Protein AF-A0A4Z2I0F4-F1 (afdb_monomer_lite)

Foldseek 3Di:
DVVVQVVLVVCVVVVNQKDKAADPPQDDPDPCLVVVQVVVVDQKFFDWGDDPDQDIQFDDDRPCVNVPVDDDGDDGLWGHRIMMGRCPDQLNVQAGQPPQDPPDPDPPDSGVSRSVSVQNSDPDDRDDDDPVRDDPDLAADQVPDPAAEDEEAPVPVVVVVVVVVVCSVVSHDYDYDHDDDDD

Secondary structure (DSSP, 8-state):
-HHHHHHHHHHHHTT-SEEEEE-TT-----TTHHHHHHHT--SEE-PPPP-SSS--SB-S-TTTTTTTSS-S----S-B-SEEEEETTSGGGGS--SSSPPTT--S-S-HHHHHHHHHHHHS-SS-----TTS-PPP---B-TT-S--EEEE-TT-HHHHHHHHHHHHHTTB--EEEEPPPP-

InterPro domains:
  IPR002654 Glycosyl transferase, family 25 [PF01755] (146-183)
  IPR050757 Collagen-modifying Glycosyltransferase 25 [PTHR10730] (1-121)

pLDDT: mean 79.2, std 16.07, range [39.47, 97.88]

Sequence (183 aa):
MKLKQAALDFARKRWADYILYADTDNILTNPETLNLMMAENKSAVAPMLDSQGAYSNYWCEYFPTRHRHRLGCYPVPMIHSTMLLDLRKEGMTKLAFFPPHADYSWPYDDIIVFAFSCRAAVDGPPMRLSRYVYMFPKQRDLMGFDEIYLINLRRRKDRRDRMLFSLNELEIDVKVVDAVDGK

Structure (mmCIF, N/CA/C/O backbone):
data_AF-A0A4Z2I0F4-F1
#
_entry.id   AF-A0A4Z2I0F4-F1
#
loop_
_atom_site.group_PDB
_atom_site.id
_atom_site.type_symbol
_atom_site.label_atom_id
_atom_site.label_alt_id
_atom_site.label_comp_id
_atom_site.label_asym_id
_atom_site.label_entity_id
_atom_site.label_seq_id
_atom_site.pdbx_PDB_ins_code
_atom_site.Cartn_x
_atom_site.Cartn_y
_atom_site.Cartn_z
_atom_site.occupancy
_atom_site.B_iso_or_equiv
_atom_site.auth_seq_id
_atom_site.auth_comp_id
_atom_site.auth_asym_id
_atom_site.auth_atom_id
_atom_site.pdbx_PDB_model_num
ATOM 1 N N . MET A 1 1 ? 5.842 9.400 5.571 1.00 86.56 1 MET A N 1
ATOM 2 C CA . MET A 1 1 ? 6.103 8.326 6.568 1.00 86.56 1 MET A CA 1
ATOM 3 C C . MET A 1 1 ? 5.624 8.639 7.986 1.00 86.56 1 MET A C 1
ATOM 5 O O . MET A 1 1 ? 4.671 8.002 8.404 1.00 86.56 1 MET A O 1
ATOM 9 N N . LYS A 1 2 ? 6.198 9.605 8.727 1.00 94.00 2 LYS A N 1
ATOM 10 C CA . LYS A 1 2 ? 5.818 9.876 10.140 1.00 94.00 2 LYS A CA 1
ATOM 11 C C . LYS A 1 2 ? 4.315 10.114 10.360 1.00 94.00 2 LYS A C 1
ATOM 13 O O . LYS A 1 2 ? 3.749 9.574 11.299 1.00 94.00 2 LYS A O 1
ATOM 18 N N . LEU A 1 3 ? 3.663 10.863 9.467 1.00 93.88 3 LEU A N 1
ATOM 19 C CA . LEU A 1 3 ? 2.212 11.090 9.527 1.00 93.88 3 LEU A CA 1
ATOM 20 C C . LEU A 1 3 ? 1.405 9.809 9.263 1.00 93.88 3 LEU A C 1
ATOM 22 O O . LEU A 1 3 ? 0.441 9.545 9.973 1.00 93.88 3 LEU A O 1
ATOM 26 N N . LYS A 1 4 ? 1.838 8.976 8.301 1.00 94.44 4 LYS A N 1
ATOM 27 C CA . LYS A 1 4 ? 1.225 7.662 8.041 1.00 94.44 4 LYS A CA 1
ATOM 28 C C . LYS A 1 4 ? 1.327 6.761 9.278 1.00 94.44 4 LYS A C 1
ATOM 30 O O . LYS A 1 4 ? 0.331 6.150 9.652 1.00 94.44 4 LYS A O 1
ATOM 35 N N . GLN A 1 5 ? 2.482 6.753 9.954 1.00 96.94 5 GLN A N 1
ATOM 36 C CA . GLN A 1 5 ? 2.654 6.044 11.227 1.00 96.94 5 GLN A CA 1
ATOM 37 C C . GLN A 1 5 ? 1.740 6.600 12.324 1.00 96.94 5 GLN A C 1
ATOM 39 O O . GLN A 1 5 ? 1.056 5.831 12.985 1.00 96.94 5 GLN A O 1
ATOM 44 N N . ALA A 1 6 ? 1.691 7.921 12.502 1.00 97.50 6 ALA A N 1
ATOM 45 C CA . ALA A 1 6 ? 0.851 8.534 13.527 1.00 97.50 6 ALA A CA 1
ATOM 46 C C . ALA A 1 6 ? -0.636 8.186 13.334 1.00 97.50 6 ALA A C 1
ATOM 48 O O . ALA A 1 6 ? -1.329 7.899 14.309 1.00 97.50 6 ALA A O 1
ATOM 49 N N . ALA A 1 7 ? -1.111 8.147 12.084 1.00 97.25 7 ALA A N 1
ATOM 50 C CA . ALA A 1 7 ? -2.459 7.690 11.753 1.00 97.25 7 ALA A CA 1
ATOM 51 C C . ALA A 1 7 ? -2.670 6.197 12.072 1.00 97.25 7 ALA A C 1
ATOM 53 O O . ALA A 1 7 ? -3.700 5.839 12.643 1.00 97.25 7 ALA A O 1
ATOM 54 N N . LEU A 1 8 ? -1.685 5.340 11.773 1.00 96.75 8 LEU A N 1
ATOM 55 C CA . LEU A 1 8 ? -1.726 3.911 12.109 1.00 96.75 8 LEU A CA 1
ATOM 56 C C . LEU A 1 8 ? -1.828 3.701 13.625 1.00 96.75 8 LEU A C 1
ATOM 58 O O . LEU A 1 8 ? -2.671 2.943 14.101 1.00 96.75 8 LEU A O 1
ATOM 62 N N . ASP A 1 9 ? -1.001 4.412 14.392 1.00 97.12 9 ASP A N 1
ATOM 63 C CA . ASP A 1 9 ? -0.999 4.348 15.852 1.00 97.12 9 ASP A CA 1
ATOM 64 C C . ASP A 1 9 ? -2.308 4.878 16.438 1.00 97.12 9 ASP A C 1
ATOM 66 O O . ASP A 1 9 ? -2.832 4.316 17.400 1.00 97.12 9 ASP A O 1
ATOM 70 N N . PHE A 1 10 ? -2.855 5.950 15.859 1.00 97.88 10 PHE A N 1
ATOM 71 C CA . PHE A 1 10 ? -4.151 6.495 16.248 1.00 97.88 10 PHE A CA 1
ATOM 72 C C . PHE A 1 10 ? -5.277 5.474 16.040 1.00 97.88 10 PHE A C 1
ATOM 74 O O . PHE A 1 10 ? -6.057 5.240 16.963 1.00 97.88 10 PHE A O 1
ATOM 81 N N . ALA A 1 11 ? -5.331 4.827 14.872 1.00 97.25 11 ALA A N 1
ATOM 82 C CA . ALA A 1 11 ? -6.329 3.803 14.566 1.00 97.25 11 ALA A CA 1
ATOM 83 C C . ALA A 1 11 ? -6.220 2.593 15.508 1.00 97.25 11 ALA A C 1
ATOM 85 O O . ALA A 1 11 ? -7.220 2.174 16.094 1.00 97.25 11 ALA A O 1
ATOM 86 N N . ARG A 1 12 ? -4.999 2.094 15.749 1.00 95.25 12 ARG A N 1
ATOM 87 C CA . ARG A 1 12 ? -4.741 0.996 16.698 1.00 95.25 12 ARG A CA 1
ATOM 88 C C . ARG A 1 12 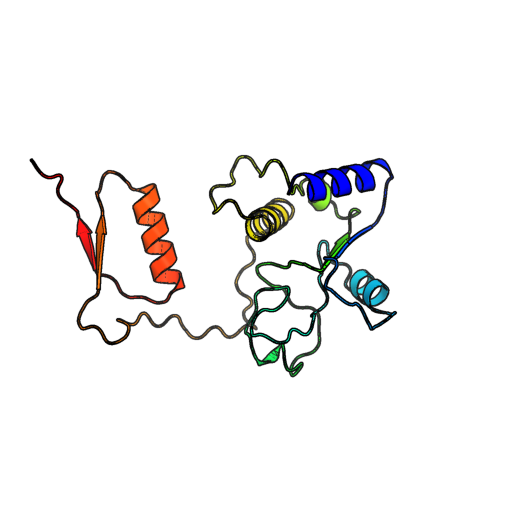? -5.195 1.330 18.117 1.00 95.25 12 ARG A C 1
ATOM 90 O O . ARG A 1 12 ? -5.855 0.518 18.756 1.00 95.25 12 ARG A O 1
ATOM 97 N N . LYS A 1 13 ? -4.897 2.541 18.602 1.00 97.12 13 LYS A N 1
ATOM 98 C CA . LYS A 1 13 ? -5.315 3.015 19.937 1.00 97.12 13 LYS A CA 1
ATOM 99 C C . LYS A 1 13 ? -6.832 3.110 20.106 1.00 97.12 13 LYS A C 1
ATOM 101 O O . LYS A 1 13 ? -7.301 3.214 21.235 1.00 97.12 13 LYS A O 1
ATOM 106 N N . ARG A 1 14 ? -7.593 3.121 19.010 1.00 97.06 14 ARG A N 1
ATOM 107 C CA . ARG A 1 14 ? -9.061 3.143 19.012 1.00 97.06 14 ARG A CA 1
ATOM 108 C C . ARG A 1 14 ? -9.692 1.812 18.638 1.00 97.06 14 ARG A C 1
ATOM 110 O O . ARG A 1 14 ? -10.903 1.779 18.464 1.00 97.06 14 ARG A O 1
ATOM 117 N N . TRP A 1 15 ? -8.892 0.748 18.542 1.00 95.06 15 TRP A N 1
ATOM 118 C CA . TRP A 1 15 ? -9.352 -0.582 18.141 1.00 95.06 15 TRP A CA 1
ATOM 119 C C . TRP A 1 15 ? -10.124 -0.553 16.818 1.00 95.06 15 TRP A C 1
ATOM 121 O O . TRP A 1 15 ? -11.117 -1.253 16.654 1.00 95.06 15 TRP A O 1
ATOM 131 N N . ALA A 1 16 ? -9.690 0.295 15.880 1.00 96.81 16 ALA A N 1
ATOM 132 C CA . ALA A 1 16 ? -10.267 0.303 14.547 1.00 96.81 16 ALA A CA 1
ATOM 133 C C . ALA A 1 16 ? -9.957 -1.027 13.847 1.00 96.81 16 ALA A C 1
ATOM 135 O O . ALA A 1 16 ? -8.808 -1.467 13.838 1.00 96.81 16 ALA A O 1
ATOM 136 N N . ASP A 1 17 ? -10.968 -1.630 13.224 1.00 96.50 17 ASP A N 1
ATOM 137 C CA . ASP A 1 17 ? -10.797 -2.861 12.447 1.00 96.50 17 ASP A CA 1
ATOM 138 C C . ASP A 1 17 ? -10.028 -2.614 11.146 1.00 96.50 17 ASP A C 1
ATOM 140 O O . ASP A 1 17 ? -9.230 -3.442 10.710 1.00 96.50 17 ASP A O 1
ATOM 144 N N . TYR A 1 18 ? -10.246 -1.447 10.538 1.00 97.12 18 TYR A N 1
ATOM 145 C CA . TYR A 1 18 ? -9.637 -1.059 9.275 1.00 97.12 18 TYR A CA 1
ATOM 146 C C . TYR A 1 18 ? -9.138 0.382 9.312 1.00 97.12 18 TYR A C 1
ATOM 148 O O . TYR A 1 18 ? -9.673 1.234 10.023 1.00 97.12 18 TYR A O 1
ATOM 156 N N . ILE A 1 19 ? -8.145 0.667 8.474 1.00 97.50 19 ILE A N 1
ATOM 157 C CA . ILE A 1 19 ? -7.712 2.026 8.148 1.00 97.50 19 ILE A CA 1
ATOM 158 C C . ILE A 1 19 ? -7.541 2.156 6.634 1.00 97.50 19 ILE A C 1
ATOM 160 O O . ILE A 1 19 ? -6.872 1.338 6.002 1.00 97.50 19 ILE A O 1
ATOM 164 N N . LEU A 1 20 ? -8.152 3.190 6.056 1.00 95.50 20 LEU A N 1
ATOM 165 C CA . LEU A 1 20 ? -7.987 3.563 4.654 1.00 95.50 20 LEU A CA 1
ATOM 166 C C . LEU A 1 20 ? -7.016 4.741 4.566 1.00 95.50 20 LEU A C 1
ATOM 168 O O . LEU A 1 20 ? -7.264 5.800 5.139 1.00 95.50 20 LEU A O 1
ATOM 172 N N . TYR A 1 21 ? -5.938 4.562 3.814 1.00 94.88 21 TYR A N 1
ATOM 173 C CA . TYR A 1 21 ? -5.105 5.661 3.344 1.00 94.88 21 TYR A CA 1
ATOM 174 C C . TYR A 1 21 ? -5.552 6.031 1.936 1.00 94.88 21 TYR A C 1
ATOM 176 O O . TYR A 1 21 ? -5.715 5.145 1.099 1.00 94.88 21 TYR A O 1
ATOM 184 N N . ALA A 1 22 ? -5.736 7.321 1.678 1.00 89.06 22 ALA A N 1
ATOM 185 C CA . ALA A 1 22 ? -6.037 7.850 0.357 1.00 89.06 22 ALA A CA 1
ATOM 186 C C . ALA A 1 22 ? -5.332 9.197 0.177 1.00 89.06 22 ALA A C 1
ATOM 188 O O . ALA A 1 22 ? -5.466 10.083 1.025 1.00 89.06 22 ALA A O 1
ATOM 189 N N . ASP A 1 23 ? -4.583 9.327 -0.912 1.00 84.50 23 ASP A N 1
ATOM 190 C CA . ASP A 1 23 ? -4.033 10.602 -1.355 1.00 84.50 23 ASP A CA 1
ATOM 191 C C . ASP A 1 23 ? -5.173 11.520 -1.829 1.00 84.50 23 ASP A C 1
ATOM 193 O O . ASP A 1 23 ? -6.234 11.067 -2.266 1.00 84.50 23 ASP A O 1
ATOM 197 N N . THR A 1 24 ? -4.983 12.833 -1.703 1.00 84.12 24 THR A N 1
ATOM 198 C CA . THR A 1 24 ? -6.043 13.832 -1.936 1.00 84.12 24 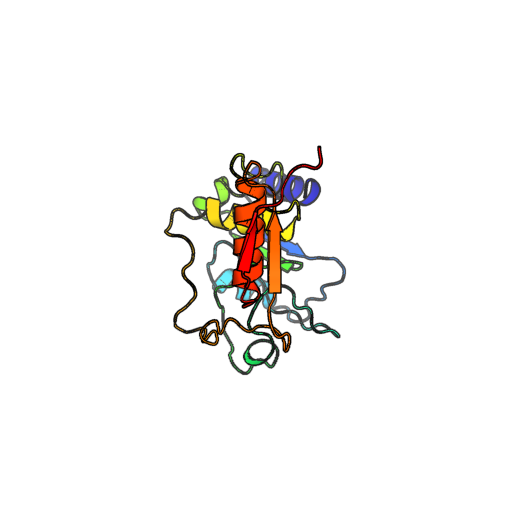THR A CA 1
ATOM 199 C C . THR A 1 24 ? -6.457 13.968 -3.400 1.00 84.12 24 THR A C 1
ATOM 201 O O . THR A 1 24 ? -7.526 14.497 -3.689 1.00 84.12 24 THR A O 1
ATOM 204 N N . ASP A 1 25 ? -5.605 13.527 -4.318 1.00 79.44 25 ASP A N 1
ATOM 205 C CA . ASP A 1 25 ? -5.823 13.499 -5.764 1.00 79.44 25 ASP A CA 1
ATOM 206 C C . ASP A 1 25 ? -6.440 12.176 -6.257 1.00 79.44 25 ASP A C 1
ATOM 208 O O . ASP A 1 25 ? -6.823 12.072 -7.424 1.00 79.44 25 ASP A O 1
ATOM 212 N N . ASN A 1 26 ? -6.629 11.192 -5.372 1.00 81.31 26 ASN A N 1
ATOM 213 C CA . ASN A 1 26 ? -7.280 9.931 -5.706 1.00 81.31 26 ASN A CA 1
ATOM 214 C C . ASN A 1 26 ? -8.796 10.021 -5.526 1.00 81.31 26 ASN A C 1
ATOM 216 O O . ASN A 1 26 ? -9.332 9.919 -4.421 1.00 81.31 26 ASN A O 1
ATOM 220 N N . ILE A 1 27 ? -9.504 10.161 -6.645 1.00 81.00 27 ILE A N 1
ATOM 221 C CA . ILE A 1 27 ? -10.964 10.274 -6.658 1.00 81.00 27 ILE A CA 1
ATOM 222 C C . ILE A 1 27 ? -11.594 8.880 -6.743 1.00 81.00 27 ILE A C 1
ATOM 224 O O . ILE A 1 27 ? -11.630 8.253 -7.803 1.00 81.00 27 ILE A O 1
ATOM 228 N N . LEU A 1 28 ? -12.134 8.399 -5.622 1.00 80.00 28 LEU A N 1
ATOM 229 C CA . LEU A 1 28 ? -12.925 7.169 -5.579 1.00 80.00 28 LEU A CA 1
ATOM 230 C C . LEU A 1 28 ? -14.357 7.453 -6.046 1.00 80.00 28 LEU A C 1
ATOM 232 O O . LEU A 1 28 ? -15.155 8.034 -5.316 1.00 80.00 28 LEU A O 1
ATOM 236 N N . THR A 1 29 ? -14.681 7.047 -7.272 1.00 81.31 29 THR A N 1
ATOM 237 C CA . THR A 1 29 ? -16.001 7.283 -7.885 1.00 81.31 29 THR A CA 1
ATOM 238 C C . THR A 1 29 ? -16.998 6.153 -7.643 1.00 81.31 29 THR A C 1
ATOM 240 O O . THR A 1 29 ? -18.203 6.385 -7.673 1.00 81.31 29 THR A O 1
ATOM 243 N N . ASN A 1 30 ? -16.518 4.931 -7.399 1.00 79.06 30 ASN A N 1
ATOM 244 C CA . ASN A 1 30 ? -17.379 3.793 -7.101 1.00 79.06 30 ASN A CA 1
ATOM 245 C C . ASN A 1 30 ? -17.702 3.758 -5.590 1.00 79.06 30 ASN A C 1
ATOM 247 O O . ASN A 1 30 ? -16.786 3.508 -4.797 1.00 79.06 30 ASN A O 1
ATOM 251 N N . PRO A 1 31 ? -18.969 3.951 -5.173 1.00 84.00 31 PRO A N 1
ATOM 252 C CA . PRO A 1 31 ? -19.347 3.943 -3.758 1.00 84.00 31 PRO A CA 1
ATOM 253 C C . PRO A 1 31 ? -19.120 2.583 -3.079 1.00 84.00 31 PRO A C 1
ATOM 255 O O . PRO A 1 31 ? -18.890 2.536 -1.874 1.00 84.00 31 PRO A O 1
ATOM 258 N N . GLU A 1 32 ? -19.081 1.485 -3.841 1.00 85.31 32 GLU A N 1
ATOM 259 C CA . GLU A 1 32 ? -18.835 0.137 -3.312 1.00 85.31 32 GLU A CA 1
ATOM 260 C C . GLU A 1 32 ? -17.350 -0.171 -3.082 1.00 85.31 32 GLU A C 1
ATOM 262 O O . GLU A 1 32 ? -17.015 -1.240 -2.576 1.00 85.31 32 GLU A O 1
ATOM 267 N N . THR A 1 33 ? -16.432 0.741 -3.427 1.00 84.62 33 THR A N 1
ATOM 268 C CA . THR A 1 33 ? -14.978 0.485 -3.378 1.00 84.62 33 THR A CA 1
ATOM 269 C C . THR A 1 33 ? -14.523 -0.035 -2.014 1.00 84.62 33 THR A C 1
ATOM 271 O O . THR A 1 33 ? -13.758 -0.996 -1.944 1.00 84.62 33 THR A O 1
ATOM 274 N N . LEU A 1 34 ? -15.010 0.564 -0.923 1.00 88.62 34 LEU A N 1
ATOM 275 C CA . LEU A 1 34 ? -14.630 0.149 0.426 1.00 88.62 34 LEU A CA 1
ATOM 276 C C . LEU A 1 34 ? -15.162 -1.253 0.765 1.00 88.62 34 LEU A C 1
ATOM 278 O O . LEU A 1 34 ? -14.404 -2.080 1.269 1.00 88.62 34 LEU A O 1
ATOM 282 N N . ASN A 1 35 ? -16.428 -1.539 0.442 1.00 88.81 35 ASN A N 1
ATOM 283 C CA . ASN A 1 35 ? -17.049 -2.848 0.669 1.00 88.81 35 ASN A CA 1
ATOM 284 C C . ASN A 1 35 ? -16.334 -3.951 -0.113 1.00 88.81 35 ASN A C 1
ATOM 286 O O . ASN A 1 35 ? -16.024 -5.002 0.444 1.00 88.81 35 ASN A O 1
ATOM 290 N N . LEU A 1 36 ? -16.019 -3.683 -1.381 1.00 87.38 36 LEU A N 1
ATOM 291 C CA . LEU A 1 36 ? -15.296 -4.607 -2.251 1.00 87.38 36 LEU A CA 1
ATOM 292 C C . LEU A 1 36 ? -13.899 -4.914 -1.697 1.00 87.38 36 LEU A C 1
ATOM 294 O O . LEU A 1 36 ? -13.525 -6.077 -1.596 1.00 87.38 36 LEU A O 1
ATOM 298 N N . MET A 1 37 ? -13.152 -3.895 -1.262 1.00 90.50 37 MET A N 1
ATOM 299 C CA . MET A 1 37 ? -11.834 -4.097 -0.650 1.00 90.50 37 MET A CA 1
ATOM 300 C C . MET A 1 37 ? -11.902 -4.884 0.665 1.00 90.50 37 MET A C 1
ATOM 302 O O . MET A 1 37 ? -11.060 -5.748 0.901 1.00 90.50 37 MET A O 1
ATOM 306 N N . MET A 1 38 ? -12.897 -4.622 1.519 1.00 90.75 38 MET A N 1
ATOM 307 C CA . MET A 1 38 ? -13.095 -5.398 2.751 1.00 90.75 38 MET A CA 1
ATOM 308 C C . MET A 1 38 ? -13.447 -6.862 2.452 1.00 90.75 38 MET A C 1
ATOM 310 O O . MET A 1 38 ? -12.958 -7.762 3.138 1.00 90.75 38 MET A O 1
ATOM 314 N N . ALA A 1 39 ? -14.250 -7.115 1.414 1.00 92.12 39 ALA A N 1
ATOM 315 C CA . ALA A 1 39 ? -14.663 -8.459 1.013 1.00 92.12 39 ALA A CA 1
ATOM 316 C C . ALA A 1 39 ? -13.489 -9.345 0.554 1.00 92.12 39 ALA A C 1
ATOM 318 O O . ALA A 1 39 ? -13.537 -10.560 0.740 1.00 92.12 39 ALA A O 1
ATOM 319 N N . GLU A 1 40 ? -12.404 -8.756 0.038 1.00 91.38 40 GLU A N 1
ATOM 320 C CA . GLU A 1 40 ? -11.184 -9.492 -0.339 1.00 91.38 40 GLU A CA 1
ATOM 321 C C . GLU A 1 40 ? -10.463 -10.138 0.860 1.00 91.38 40 GLU A C 1
ATOM 323 O O . GLU A 1 40 ? -9.650 -11.056 0.686 1.00 91.38 40 GLU A O 1
ATOM 328 N N . ASN A 1 41 ? -10.756 -9.684 2.089 1.00 91.62 41 ASN A N 1
ATOM 329 C CA . ASN A 1 41 ? -10.256 -10.260 3.341 1.00 91.62 41 ASN A CA 1
ATOM 330 C C . ASN A 1 41 ? -8.714 -10.381 3.391 1.00 91.62 41 ASN A C 1
ATOM 332 O O . ASN A 1 41 ? -8.151 -11.350 3.919 1.00 91.62 41 ASN A O 1
ATOM 336 N N . LYS A 1 42 ? -8.015 -9.399 2.807 1.00 90.56 42 LYS A N 1
ATOM 337 C CA . LYS A 1 42 ? -6.547 -9.309 2.770 1.00 90.56 42 LYS A CA 1
ATOM 338 C C . LYS A 1 42 ? -6.037 -8.361 3.844 1.00 90.56 42 LYS A C 1
ATOM 340 O O . LYS A 1 42 ? -6.711 -7.408 4.211 1.00 90.56 42 LYS A O 1
ATOM 345 N N . SER A 1 43 ? -4.811 -8.594 4.305 1.00 92.62 43 SER A N 1
ATOM 346 C CA . SER A 1 43 ? -4.174 -7.714 5.286 1.00 92.62 43 SER A CA 1
ATOM 347 C C . SER A 1 43 ? -3.940 -6.308 4.719 1.00 92.62 43 SER A C 1
ATOM 349 O O . SER A 1 43 ? -4.145 -5.323 5.420 1.00 92.62 43 SER A O 1
ATOM 351 N N . ALA A 1 44 ? -3.545 -6.213 3.448 1.00 93.06 44 ALA A N 1
ATOM 352 C CA . ALA A 1 44 ? -3.439 -4.960 2.712 1.00 93.06 44 ALA A CA 1
ATOM 353 C C . ALA A 1 44 ? -4.008 -5.150 1.300 1.00 93.06 44 ALA A C 1
ATOM 355 O O . ALA A 1 44 ? -3.722 -6.159 0.650 1.00 93.06 44 ALA A O 1
ATOM 356 N N . VAL A 1 45 ? -4.808 -4.194 0.836 1.00 92.94 45 VAL A N 1
ATOM 357 C CA . VAL A 1 45 ? -5.431 -4.202 -0.494 1.00 92.94 45 VAL A CA 1
ATOM 358 C C . VAL A 1 45 ? -5.523 -2.776 -1.028 1.00 92.94 45 VAL A C 1
ATOM 360 O O . VAL A 1 45 ? -5.666 -1.828 -0.261 1.00 92.94 45 VAL A O 1
ATOM 363 N N . ALA A 1 46 ? -5.428 -2.612 -2.342 1.00 91.31 46 ALA A N 1
ATOM 364 C CA . ALA A 1 46 ? -5.602 -1.331 -3.017 1.00 91.31 46 ALA A CA 1
ATOM 365 C C . ALA A 1 46 ? -6.563 -1.502 -4.199 1.00 91.31 46 ALA A C 1
ATOM 367 O O . ALA A 1 46 ? -6.507 -2.536 -4.872 1.00 91.31 46 ALA A O 1
ATOM 368 N N . PRO A 1 47 ? -7.428 -0.514 -4.480 1.00 87.38 47 PRO A N 1
ATOM 369 C CA . PRO A 1 47 ? -8.211 -0.515 -5.704 1.00 87.38 47 PRO A CA 1
ATOM 370 C C . PRO A 1 47 ? -7.305 -0.112 -6.867 1.00 87.38 47 PRO A C 1
ATOM 372 O O . PRO A 1 47 ? -6.379 0.668 -6.676 1.00 87.38 47 PRO A O 1
ATOM 375 N N . MET A 1 48 ? -7.570 -0.578 -8.084 1.00 82.44 48 MET A N 1
ATOM 376 C CA . MET A 1 48 ? -6.897 0.004 -9.244 1.00 82.44 48 MET A CA 1
ATOM 377 C C . MET A 1 48 ? -7.474 1.387 -9.544 1.00 82.44 48 MET A C 1
AT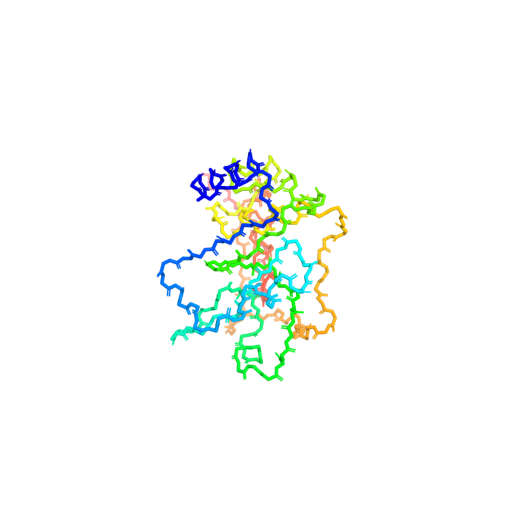OM 379 O O . MET A 1 48 ? -8.682 1.517 -9.736 1.00 82.44 48 MET A O 1
ATOM 383 N N . LEU A 1 49 ? -6.603 2.393 -9.615 1.00 77.31 49 LEU A N 1
ATOM 384 C CA . LEU A 1 49 ? -6.953 3.751 -10.019 1.00 77.31 49 LEU A CA 1
ATOM 385 C C . LEU A 1 49 ? -6.505 4.015 -11.457 1.00 77.31 49 LEU A C 1
ATOM 387 O O . LEU A 1 49 ? -5.396 3.646 -11.850 1.00 77.31 49 LEU A O 1
ATOM 391 N N . ASP A 1 50 ? -7.368 4.675 -12.225 1.00 68.81 50 ASP A N 1
ATOM 392 C CA . ASP A 1 50 ? -7.049 5.127 -13.576 1.00 68.81 50 ASP A CA 1
ATOM 393 C C . ASP A 1 50 ? -6.273 6.451 -13.508 1.00 68.81 50 ASP A C 1
ATOM 395 O O . ASP A 1 50 ? -6.678 7.393 -12.827 1.00 68.81 50 ASP A O 1
ATOM 399 N N . SER A 1 51 ? -5.151 6.534 -14.222 1.00 67.25 51 SER A N 1
ATOM 400 C CA . SER A 1 51 ? -4.299 7.726 -14.292 1.00 67.25 51 SER A CA 1
ATOM 401 C C . SER A 1 51 ? -4.109 8.179 -15.740 1.00 67.25 51 SER A C 1
ATOM 403 O O . SER A 1 51 ? -4.180 7.374 -16.669 1.00 67.25 51 SER A O 1
ATOM 405 N N . GLN A 1 52 ? -3.842 9.468 -15.970 1.00 57.28 52 GLN A N 1
ATOM 406 C CA . GLN A 1 52 ? -3.613 9.978 -17.333 1.00 57.28 52 GLN A CA 1
ATOM 407 C C . GLN A 1 52 ? -2.264 9.559 -17.929 1.00 57.28 52 GLN A C 1
ATOM 409 O O . GLN A 1 52 ? -2.099 9.544 -19.146 1.00 57.28 52 GLN A O 1
ATOM 414 N N . GLY A 1 53 ? -1.299 9.218 -17.077 1.00 56.44 53 GLY A N 1
ATOM 415 C CA . GLY A 1 53 ? 0.019 8.762 -17.485 1.00 56.44 53 GLY A CA 1
ATOM 416 C C . GLY A 1 53 ? 0.159 7.257 -17.378 1.00 56.44 53 GLY A C 1
ATOM 417 O O . GLY A 1 53 ? -0.774 6.532 -17.052 1.00 56.44 53 GLY A O 1
ATOM 418 N N . ALA A 1 54 ? 1.378 6.800 -17.608 1.00 48.47 54 ALA A N 1
ATOM 419 C CA . ALA A 1 54 ? 1.742 5.417 -17.432 1.00 48.47 54 ALA A CA 1
ATOM 420 C C . ALA A 1 54 ? 1.461 4.967 -15.963 1.00 48.47 54 ALA A C 1
ATOM 422 O O . ALA A 1 54 ? 0.846 3.930 -15.721 1.00 48.47 54 ALA A O 1
ATOM 423 N N . TYR A 1 55 ? 1.864 5.772 -14.978 1.00 52.16 55 TYR A N 1
ATOM 424 C CA . TYR A 1 55 ? 1.933 5.407 -13.556 1.00 52.16 55 TYR A CA 1
ATOM 425 C C . TYR A 1 55 ? 0.597 4.957 -12.940 1.00 52.16 55 TYR A C 1
ATOM 427 O O . TYR A 1 55 ? -0.362 5.718 -12.949 1.00 52.16 55 TYR A O 1
ATOM 435 N N . SER A 1 56 ? 0.538 3.760 -12.352 1.00 57.59 56 SER A N 1
ATOM 436 C CA . SER A 1 56 ? -0.601 3.259 -11.561 1.00 57.59 56 SER A CA 1
ATOM 437 C C . SER A 1 56 ? -0.280 3.240 -10.067 1.00 57.59 56 SER A C 1
ATOM 439 O O . SER A 1 56 ? 0.883 3.259 -9.684 1.00 57.59 56 SER A O 1
ATOM 441 N N . ASN A 1 57 ? -1.300 3.135 -9.214 1.00 65.38 57 ASN A N 1
ATOM 442 C CA . ASN A 1 57 ? -1.172 3.123 -7.750 1.00 65.38 57 ASN A CA 1
ATOM 443 C C . ASN A 1 57 ? -0.663 1.785 -7.153 1.00 65.38 57 ASN A C 1
ATOM 445 O O . ASN A 1 57 ? -0.818 1.497 -5.966 1.00 65.38 57 ASN A O 1
ATOM 449 N N . TYR A 1 58 ? -0.078 0.941 -7.996 1.00 61.12 58 TYR A N 1
ATOM 450 C CA . TYR A 1 58 ? 0.606 -0.303 -7.662 1.00 61.12 58 TYR A CA 1
ATOM 451 C C . TYR A 1 58 ? 1.510 -0.700 -8.834 1.00 61.12 58 TYR A C 1
ATOM 453 O O . TYR A 1 58 ? 1.258 -0.316 -9.980 1.00 61.12 58 TYR A O 1
ATOM 461 N N . TRP A 1 59 ? 2.556 -1.481 -8.560 1.00 50.25 59 TRP A N 1
ATOM 462 C CA . TRP A 1 59 ? 3.496 -1.933 -9.591 1.00 50.25 59 TRP A CA 1
ATOM 463 C C . TRP A 1 59 ? 3.061 -3.296 -10.147 1.00 50.25 59 TRP A C 1
ATOM 465 O O . TRP A 1 59 ? 3.116 -4.299 -9.436 1.00 50.25 59 TRP A O 1
ATOM 475 N N . CYS A 1 60 ? 2.619 -3.359 -11.405 1.00 48.88 60 CYS A N 1
ATOM 476 C CA . CYS A 1 60 ? 2.304 -4.616 -12.096 1.00 48.88 60 CYS A CA 1
ATOM 477 C C . CYS A 1 60 ? 2.616 -4.544 -13.599 1.00 48.88 60 CYS A C 1
ATOM 479 O O . CYS A 1 60 ? 2.985 -3.491 -14.118 1.00 48.88 60 CYS A O 1
ATOM 481 N N . GLU A 1 61 ? 2.438 -5.671 -14.294 1.00 42.75 61 GLU A N 1
ATOM 482 C CA . GLU A 1 61 ? 2.471 -5.735 -15.753 1.00 42.75 61 GLU A CA 1
ATOM 483 C C . GLU A 1 61 ? 1.424 -4.778 -16.358 1.00 42.75 61 GLU A C 1
ATOM 485 O O . GLU A 1 61 ? 0.215 -4.891 -16.142 1.00 42.75 61 GLU A O 1
ATOM 490 N N . TYR A 1 62 ? 1.928 -3.797 -17.097 1.00 49.53 62 TYR A N 1
ATOM 491 C CA . TYR A 1 62 ? 1.309 -2.484 -17.252 1.00 49.53 62 TYR A CA 1
ATOM 492 C C . TYR A 1 62 ? 0.040 -2.426 -18.106 1.00 49.53 62 TYR A C 1
ATOM 494 O O . TYR A 1 62 ? -0.762 -1.509 -17.959 1.00 49.53 62 TYR A O 1
ATOM 502 N N . PHE A 1 63 ? -0.141 -3.377 -19.023 1.00 47.97 63 PHE A N 1
ATOM 503 C CA . PHE A 1 63 ? -1.172 -3.290 -20.060 1.00 47.97 63 PHE A CA 1
ATOM 504 C C . PHE A 1 63 ? -2.398 -4.186 -19.795 1.00 47.97 63 PHE A C 1
ATOM 506 O O . PHE A 1 63 ? -3.513 -3.666 -19.850 1.00 47.97 63 PHE A O 1
ATOM 513 N N . PRO A 1 64 ? -2.281 -5.486 -19.444 1.00 48.34 64 PRO A N 1
ATOM 514 C CA . PRO A 1 64 ? -3.460 -6.346 -19.279 1.00 48.34 64 PRO A CA 1
ATOM 515 C C . PRO A 1 64 ? -4.331 -5.962 -18.075 1.00 48.34 64 PRO A C 1
ATOM 517 O O . PRO A 1 64 ? -5.559 -6.018 -18.152 1.00 48.34 64 PRO A O 1
ATOM 520 N N . THR A 1 65 ? -3.697 -5.563 -16.969 1.00 50.47 65 THR A N 1
ATOM 521 C CA . THR A 1 65 ? -4.388 -5.193 -15.726 1.00 50.47 65 THR A CA 1
ATOM 522 C C . THR A 1 65 ? -5.007 -3.802 -15.845 1.00 50.47 65 THR A C 1
ATOM 524 O O . THR A 1 65 ? -6.184 -3.631 -15.538 1.00 50.47 65 THR A O 1
ATOM 527 N N . ARG A 1 66 ? -4.266 -2.833 -16.404 1.00 55.19 66 ARG A N 1
ATOM 528 C CA . ARG A 1 66 ? -4.744 -1.462 -16.647 1.00 55.19 66 ARG A CA 1
ATOM 529 C C . ARG A 1 66 ? -5.937 -1.415 -17.598 1.00 55.19 66 ARG A C 1
ATOM 531 O O . ARG A 1 66 ? -6.926 -0.757 -17.303 1.00 55.19 66 ARG A O 1
ATOM 538 N N . HIS A 1 67 ? -5.890 -2.159 -18.705 1.00 62.41 67 HIS A N 1
ATOM 539 C CA . HIS A 1 67 ? -7.018 -2.257 -19.640 1.00 62.41 67 HIS A CA 1
ATOM 540 C C . HIS A 1 67 ? -8.136 -3.189 -19.152 1.00 62.41 67 HIS A C 1
ATOM 542 O O . HIS A 1 67 ? -9.080 -3.453 -19.893 1.00 62.41 67 HIS A O 1
ATOM 548 N N . ARG A 1 68 ? -8.053 -3.685 -17.906 1.00 62.94 68 ARG A N 1
ATOM 549 C CA . ARG A 1 68 ? -9.062 -4.548 -17.278 1.00 62.94 68 ARG A CA 1
ATOM 550 C C . ARG A 1 68 ? -9.366 -5.819 -18.078 1.00 62.94 68 ARG A C 1
ATOM 552 O O . ARG A 1 68 ? -10.440 -6.394 -17.936 1.00 62.94 68 ARG A O 1
ATOM 559 N N . HIS A 1 69 ? -8.413 -6.308 -18.873 1.00 66.25 69 HIS A N 1
ATOM 560 C CA . HIS A 1 69 ? -8.554 -7.587 -19.577 1.00 66.25 69 HIS A CA 1
ATOM 561 C C . HIS A 1 69 ? -8.597 -8.770 -18.597 1.00 66.25 69 HIS A C 1
ATOM 563 O O . HIS A 1 69 ? -9.109 -9.838 -18.928 1.00 66.25 69 HIS A O 1
ATOM 569 N N . ARG A 1 70 ? -8.071 -8.580 -17.380 1.00 63.34 70 ARG A N 1
ATOM 570 C CA . ARG A 1 70 ? -8.197 -9.509 -16.256 1.00 63.34 70 ARG A CA 1
ATOM 571 C C . ARG A 1 70 ? -8.745 -8.768 -15.039 1.00 63.34 70 ARG A C 1
ATOM 573 O O . ARG A 1 70 ? -8.085 -7.886 -14.500 1.00 63.34 70 ARG A O 1
ATOM 580 N N . LEU A 1 71 ? -9.949 -9.138 -14.611 1.00 70.81 71 LEU A N 1
ATOM 581 C CA . LEU A 1 71 ? -10.588 -8.615 -13.401 1.00 70.81 71 LEU A CA 1
ATOM 582 C C . LEU A 1 71 ? -10.269 -9.521 -12.208 1.00 70.81 71 LEU A C 1
ATOM 584 O O . LEU A 1 71 ? -10.174 -10.735 -12.373 1.00 70.81 71 LEU A O 1
ATOM 588 N N . GLY A 1 72 ? -10.077 -8.944 -11.024 1.00 80.69 72 GLY A N 1
ATOM 589 C CA . GLY A 1 72 ? -9.824 -9.687 -9.785 1.00 80.69 72 GLY A CA 1
ATOM 590 C C . GLY A 1 72 ? -8.834 -8.991 -8.852 1.00 80.69 72 GLY A C 1
ATOM 591 O O . GLY A 1 72 ? -8.333 -7.909 -9.156 1.00 80.69 72 GLY A O 1
ATOM 592 N N . CYS A 1 73 ? -8.542 -9.636 -7.722 1.00 81.25 73 CYS A N 1
ATOM 593 C CA . CYS A 1 73 ? -7.525 -9.204 -6.768 1.00 81.25 73 CYS A CA 1
ATOM 594 C C . CYS A 1 73 ? -6.237 -10.012 -6.965 1.00 81.25 73 CYS A C 1
ATOM 596 O O . CYS A 1 73 ? -6.228 -11.238 -6.835 1.00 81.25 73 CYS A O 1
ATOM 598 N N . TYR A 1 74 ? -5.131 -9.321 -7.243 1.00 81.56 74 TYR A N 1
ATOM 599 C CA . TYR A 1 74 ? -3.858 -9.945 -7.599 1.00 81.56 74 TYR A CA 1
ATOM 600 C C . TYR A 1 74 ? -2.750 -9.563 -6.612 1.00 81.56 74 TYR A C 1
ATOM 602 O O . TYR A 1 74 ? -2.700 -8.417 -6.163 1.00 81.56 74 TYR A O 1
ATOM 610 N N . PRO A 1 75 ? -1.838 -10.494 -6.272 1.00 80.62 75 PRO A N 1
ATOM 611 C CA . PRO A 1 75 ? -0.659 -10.154 -5.492 1.00 80.62 75 PRO A CA 1
ATOM 612 C C . PRO A 1 75 ? 0.272 -9.271 -6.327 1.00 80.62 75 PRO A C 1
ATOM 614 O O . PRO A 1 75 ? 0.599 -9.604 -7.467 1.00 80.62 75 PRO A O 1
ATOM 617 N N . VAL A 1 76 ? 0.724 -8.168 -5.740 1.00 77.44 76 VAL A N 1
ATOM 618 C CA . VAL A 1 76 ? 1.644 -7.211 -6.364 1.00 77.44 76 VAL A CA 1
ATOM 619 C C . VAL A 1 76 ? 2.819 -6.932 -5.422 1.00 77.44 76 VAL A C 1
ATOM 621 O O . VAL A 1 76 ? 2.649 -7.031 -4.204 1.00 77.44 76 VAL A O 1
ATOM 624 N N . PRO A 1 77 ? 4.015 -6.589 -5.936 1.00 74.81 77 PRO A N 1
ATOM 625 C CA . PRO A 1 77 ? 5.180 -6.315 -5.094 1.00 74.81 77 PRO A CA 1
ATOM 626 C C . PRO A 1 77 ? 4.984 -5.130 -4.140 1.00 74.81 77 PRO A C 1
ATOM 628 O O . PRO A 1 77 ? 5.565 -5.115 -3.057 1.00 74.81 77 PRO A O 1
ATOM 631 N N . MET A 1 78 ? 4.190 -4.135 -4.550 1.00 81.12 78 MET A N 1
ATOM 632 C CA . MET A 1 78 ? 3.927 -2.914 -3.789 1.00 81.12 78 MET A CA 1
ATOM 633 C C . MET A 1 78 ? 2.611 -2.254 -4.222 1.00 81.12 78 MET A C 1
ATOM 635 O O . MET A 1 78 ? 2.256 -2.286 -5.402 1.00 81.12 78 MET A O 1
ATOM 639 N N . ILE A 1 79 ? 1.930 -1.630 -3.260 1.00 88.12 79 ILE A N 1
ATOM 640 C CA . ILE A 1 79 ? 0.748 -0.774 -3.444 1.00 88.12 79 ILE A CA 1
ATOM 641 C C . ILE A 1 79 ? 1.037 0.605 -2.843 1.00 88.12 79 ILE A C 1
ATOM 643 O O . ILE A 1 79 ? 1.790 0.702 -1.870 1.00 88.12 79 ILE A O 1
ATOM 647 N N . HIS A 1 80 ? 0.445 1.661 -3.395 1.00 87.56 80 HIS A N 1
ATOM 648 C CA . HIS A 1 80 ? 0.572 3.019 -2.871 1.00 87.56 80 HIS A CA 1
ATOM 649 C C . HIS A 1 80 ? -0.659 3.882 -3.178 1.00 87.56 80 HIS A C 1
ATOM 651 O O . HIS A 1 80 ? -1.618 3.442 -3.808 1.00 87.56 80 HIS A O 1
ATOM 657 N N . SER A 1 81 ? -0.615 5.124 -2.696 1.00 86.31 81 SER A N 1
ATOM 658 C CA . SER A 1 81 ? -1.592 6.204 -2.877 1.00 86.31 81 SER A CA 1
ATOM 659 C C . SER A 1 81 ? -3.008 5.979 -2.335 1.00 86.31 81 SER A C 1
ATOM 661 O O . SER A 1 81 ? -3.477 6.787 -1.542 1.00 86.31 81 SER A O 1
ATOM 663 N N . THR A 1 82 ? -3.683 4.875 -2.660 1.00 89.56 82 THR A N 1
ATOM 664 C CA . THR A 1 82 ? -4.913 4.458 -1.967 1.00 89.56 82 THR A CA 1
ATOM 665 C C . THR A 1 82 ? -4.829 2.995 -1.578 1.00 89.56 82 THR A C 1
ATOM 667 O O . THR A 1 82 ? -4.671 2.134 -2.437 1.00 89.56 82 THR A O 1
ATOM 670 N N . MET A 1 83 ? -4.951 2.711 -0.282 1.00 93.81 83 MET A N 1
ATOM 671 C CA . MET A 1 83 ? -4.866 1.355 0.258 1.00 93.81 83 MET A CA 1
ATOM 672 C C . MET A 1 83 ? -5.666 1.205 1.550 1.00 93.81 83 MET A C 1
ATOM 674 O O . MET A 1 83 ? -5.654 2.083 2.414 1.00 93.81 83 MET A O 1
ATOM 678 N N . LEU A 1 84 ? -6.321 0.059 1.689 1.00 95.25 84 LEU A N 1
ATOM 679 C CA . LEU A 1 84 ? -7.017 -0.379 2.888 1.00 95.25 84 LEU A CA 1
ATOM 680 C C . LEU A 1 84 ? -6.163 -1.414 3.621 1.00 95.25 84 LEU A C 1
ATOM 682 O O . LEU A 1 84 ? -5.681 -2.373 3.013 1.00 95.25 84 LEU A O 1
ATOM 686 N N . LEU A 1 85 ? -6.004 -1.230 4.930 1.00 96.06 85 LEU A N 1
ATOM 687 C CA . LEU A 1 85 ? -5.360 -2.197 5.815 1.00 96.06 85 LEU A CA 1
ATOM 688 C C . LEU A 1 85 ? -6.394 -2.797 6.767 1.00 96.06 85 LEU A C 1
ATOM 690 O O . LEU A 1 85 ? -7.157 -2.054 7.386 1.00 96.06 85 LEU A O 1
ATOM 694 N N . ASP A 1 86 ? -6.379 -4.121 6.912 1.00 95.81 86 ASP A N 1
ATOM 695 C CA . ASP A 1 86 ? -7.155 -4.853 7.918 1.00 95.81 86 ASP A CA 1
ATOM 696 C C . ASP A 1 86 ? -6.302 -5.050 9.176 1.00 95.81 86 ASP A C 1
ATOM 698 O O . ASP A 1 86 ? -5.426 -5.918 9.233 1.00 95.81 86 ASP A O 1
ATOM 702 N N . LEU A 1 87 ? -6.551 -4.226 10.194 1.00 95.12 87 LEU A N 1
ATOM 703 C CA . LEU A 1 87 ? -5.764 -4.169 11.427 1.00 95.12 87 LEU A CA 1
ATOM 704 C C . LEU A 1 87 ? -6.020 -5.355 12.362 1.00 95.12 87 LEU A C 1
ATOM 706 O O . LEU A 1 87 ? -5.262 -5.550 13.311 1.00 95.12 87 LEU A O 1
ATOM 710 N N . ARG A 1 88 ? -7.045 -6.169 12.088 1.00 94.00 88 ARG A N 1
ATOM 711 C CA . ARG A 1 88 ? -7.374 -7.364 12.879 1.00 94.00 88 ARG A CA 1
ATOM 712 C C . ARG A 1 88 ? -6.459 -8.544 12.557 1.00 94.00 88 ARG A C 1
ATOM 714 O O . ARG A 1 88 ? -6.447 -9.532 13.288 1.00 94.00 88 ARG A O 1
ATOM 721 N N . LYS A 1 89 ? -5.721 -8.488 11.442 1.00 91.12 89 LYS A N 1
ATOM 722 C CA . LYS A 1 89 ? -4.795 -9.554 11.037 1.00 91.12 89 LYS A CA 1
ATOM 723 C C . LYS A 1 89 ? -3.590 -9.586 11.972 1.00 91.12 89 LYS A C 1
ATOM 725 O O . LYS A 1 89 ? -2.976 -8.559 12.232 1.00 91.12 89 LYS A O 1
ATOM 730 N N . GLU A 1 90 ? -3.197 -10.779 12.405 1.00 85.81 90 GLU A N 1
ATOM 731 C CA . GLU A 1 90 ? -2.151 -10.987 13.419 1.00 85.81 90 GLU A CA 1
ATOM 732 C C . GLU A 1 90 ? -0.819 -10.289 13.067 1.00 85.81 90 GLU A C 1
ATOM 734 O O . GLU A 1 90 ? -0.237 -9.561 13.877 1.00 85.81 90 GLU A O 1
ATOM 739 N N . GLY A 1 91 ? -0.400 -10.404 11.802 1.00 84.69 91 GLY A N 1
ATOM 740 C CA . GLY A 1 91 ? 0.805 -9.761 11.273 1.00 84.69 91 GLY A CA 1
ATOM 741 C C . GLY A 1 91 ? 0.775 -8.230 11.282 1.00 84.69 91 GLY A C 1
ATOM 742 O O . GLY A 1 91 ? 1.819 -7.580 11.344 1.00 84.69 91 GLY A O 1
ATOM 743 N N . MET A 1 92 ? -0.415 -7.621 11.298 1.00 89.31 92 MET A N 1
ATOM 744 C CA . MET A 1 92 ? -0.564 -6.166 11.254 1.00 89.31 92 MET A CA 1
ATOM 745 C C . MET A 1 92 ? -0.170 -5.467 12.545 1.00 89.31 92 MET A C 1
ATOM 747 O O . MET A 1 92 ? -0.092 -4.245 12.551 1.00 89.31 92 MET A O 1
ATOM 751 N N . THR A 1 93 ? 0.174 -6.194 13.606 1.00 88.38 93 THR A N 1
ATOM 752 C CA . THR A 1 93 ? 0.832 -5.633 14.796 1.00 88.38 93 THR A CA 1
ATOM 753 C C . THR A 1 93 ? 2.274 -5.189 14.515 1.00 88.38 93 THR A C 1
ATOM 755 O O . THR A 1 93 ? 2.708 -4.162 15.035 1.00 88.38 93 THR A O 1
ATOM 758 N N . LYS A 1 94 ? 2.991 -5.908 13.638 1.00 90.19 94 LYS A N 1
ATOM 759 C CA . LYS A 1 94 ? 4.390 -5.639 13.254 1.00 90.19 94 LYS A CA 1
ATOM 760 C C . LYS A 1 94 ? 4.518 -4.582 12.149 1.00 90.19 94 LYS A C 1
ATOM 762 O O . LYS A 1 94 ? 5.619 -4.114 11.872 1.00 90.19 94 LYS A O 1
ATOM 767 N N . LEU A 1 95 ? 3.415 -4.202 11.500 1.00 93.44 95 LEU A N 1
ATOM 768 C CA . LEU A 1 95 ? 3.436 -3.200 10.436 1.00 93.44 95 LEU A CA 1
ATOM 769 C C . LEU A 1 95 ? 3.867 -1.825 10.984 1.00 93.44 95 LEU A C 1
ATOM 771 O O . LEU A 1 95 ? 3.326 -1.333 11.977 1.00 93.44 95 LEU A O 1
ATOM 775 N N . ALA A 1 96 ? 4.800 -1.181 10.295 1.00 94.31 96 ALA A N 1
ATOM 776 C CA . ALA A 1 96 ? 5.282 0.163 10.597 1.00 94.31 96 ALA A CA 1
ATOM 777 C C . ALA A 1 96 ? 5.648 0.934 9.319 1.00 94.31 96 ALA A C 1
ATOM 779 O O . ALA A 1 96 ? 6.319 0.406 8.433 1.00 94.31 96 ALA A O 1
ATOM 780 N N . PHE A 1 97 ? 5.237 2.198 9.247 1.00 94.25 97 PHE A N 1
ATOM 781 C CA . PHE A 1 97 ? 5.706 3.179 8.263 1.00 94.25 97 PHE A CA 1
ATOM 782 C C . PHE A 1 97 ? 6.919 3.963 8.769 1.00 94.25 97 PHE A C 1
ATOM 784 O O . PHE A 1 97 ? 7.669 4.523 7.970 1.00 94.25 97 PHE A O 1
ATOM 791 N N . PHE A 1 98 ? 7.059 4.100 10.091 1.00 94.62 98 PHE A N 1
ATOM 792 C CA . PHE A 1 98 ? 8.156 4.823 10.723 1.00 94.62 98 PHE A CA 1
ATOM 793 C C . PHE A 1 98 ? 8.309 4.431 12.211 1.00 94.62 98 PHE A C 1
ATOM 795 O O . PHE A 1 98 ? 7.296 4.318 12.892 1.00 94.62 98 PHE A O 1
ATOM 802 N N . PRO A 1 99 ? 9.535 4.327 12.757 1.00 95.06 99 PRO A N 1
ATOM 803 C CA . PRO A 1 99 ? 10.776 4.175 12.001 1.00 95.06 99 PRO A CA 1
ATOM 804 C C . PRO A 1 99 ? 10.713 2.911 11.120 1.00 95.06 99 PRO A C 1
ATOM 806 O O . PRO A 1 99 ? 9.915 2.018 11.408 1.00 95.06 99 PRO A O 1
ATOM 809 N N . PRO A 1 100 ? 11.489 2.831 10.024 1.00 92.19 100 PRO A N 1
ATOM 810 C CA . PRO A 1 100 ? 11.627 1.574 9.296 1.00 92.19 100 PRO A CA 1
ATOM 811 C C . PRO A 1 100 ? 12.113 0.452 10.221 1.00 92.19 100 PRO A C 1
ATOM 813 O O . PRO A 1 100 ? 12.754 0.716 11.241 1.00 92.19 100 PRO A O 1
ATOM 816 N N . HIS A 1 101 ? 11.829 -0.794 9.841 1.00 88.88 101 HIS A N 1
ATOM 817 C CA . HIS A 1 101 ? 12.344 -1.970 10.547 1.00 88.88 101 HIS A CA 1
ATOM 818 C C . HIS A 1 101 ? 13.875 -1.947 10.631 1.00 88.88 101 HIS A C 1
ATOM 820 O O . HIS A 1 101 ? 14.549 -1.413 9.751 1.00 88.88 101 HIS A O 1
ATOM 826 N N . ALA A 1 102 ? 14.430 -2.516 11.701 1.00 88.81 102 ALA A N 1
ATOM 827 C CA . ALA A 1 102 ? 15.863 -2.430 11.996 1.00 88.81 102 ALA A CA 1
ATOM 828 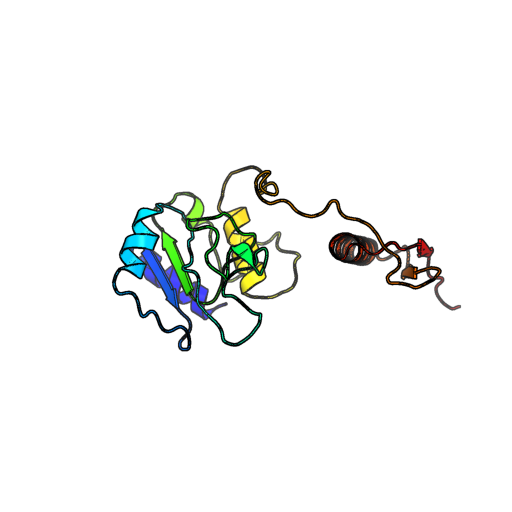C C . ALA A 1 102 ? 16.755 -3.102 10.932 1.00 88.81 102 ALA A C 1
ATOM 830 O O . ALA A 1 102 ? 17.904 -2.710 10.754 1.00 88.81 102 ALA A O 1
ATOM 831 N N . ASP A 1 103 ? 16.224 -4.095 10.220 1.00 86.12 103 ASP A N 1
ATOM 832 C CA . ASP A 1 103 ? 16.867 -4.825 9.125 1.00 86.12 103 ASP A CA 1
ATOM 833 C C . ASP A 1 103 ? 16.627 -4.187 7.739 1.00 86.12 103 ASP A C 1
ATOM 835 O O . ASP A 1 103 ? 17.070 -4.717 6.714 1.00 86.12 103 ASP A O 1
ATOM 839 N N . TYR A 1 104 ? 15.963 -3.028 7.686 1.00 84.06 104 TYR A N 1
ATOM 840 C CA . TYR A 1 104 ? 15.713 -2.304 6.446 1.00 84.06 104 TYR A CA 1
ATOM 841 C C . TYR A 1 104 ? 17.004 -1.715 5.860 1.00 84.06 104 TYR A C 1
ATOM 843 O O . TYR A 1 104 ? 17.614 -0.807 6.424 1.00 84.06 104 TYR A O 1
ATOM 851 N N . SER A 1 105 ? 17.393 -2.193 4.676 1.00 80.88 105 SER A N 1
ATOM 852 C CA . SER A 1 105 ? 18.607 -1.768 3.952 1.00 80.88 105 SER A CA 1
ATOM 853 C C . SER A 1 105 ? 18.330 -1.181 2.558 1.00 80.88 105 SER A C 1
ATOM 855 O O . SER A 1 105 ? 19.252 -0.882 1.794 1.00 80.88 105 SER A O 1
ATOM 857 N N . TRP A 1 106 ? 17.053 -1.034 2.199 1.00 77.50 106 TRP A N 1
ATOM 858 C CA . TRP A 1 106 ? 16.602 -0.601 0.873 1.00 77.50 106 TRP A CA 1
ATOM 859 C C . TRP A 1 106 ? 16.555 0.939 0.768 1.00 77.50 106 TRP A C 1
ATOM 861 O O . TRP A 1 106 ? 16.769 1.629 1.768 1.00 77.50 106 TRP A O 1
ATOM 871 N N . PRO A 1 107 ? 16.340 1.526 -0.429 1.00 82.81 107 PRO A N 1
ATOM 872 C CA . PRO A 1 107 ? 16.248 2.979 -0.578 1.00 82.81 107 PRO A CA 1
ATOM 873 C C . PRO A 1 107 ? 15.207 3.594 0.360 1.00 82.81 107 PRO A C 1
ATOM 875 O O . PRO A 1 107 ? 14.138 3.030 0.562 1.00 82.81 107 PRO A O 1
ATOM 878 N N . TYR A 1 108 ? 15.514 4.747 0.948 1.00 81.19 108 TYR A N 1
ATOM 879 C CA . TYR A 1 108 ? 14.626 5.395 1.910 1.00 81.19 108 TYR A CA 1
ATOM 880 C C . TYR A 1 108 ? 13.481 6.121 1.190 1.00 81.19 108 TYR A C 1
ATOM 882 O O . TYR A 1 108 ? 13.556 7.316 0.917 1.00 81.19 108 TYR A O 1
ATOM 890 N N . ASP A 1 109 ? 12.440 5.360 0.873 1.00 87.44 109 ASP A N 1
ATOM 891 C CA . ASP A 1 109 ? 11.238 5.766 0.149 1.00 87.44 109 ASP A CA 1
ATOM 892 C C . ASP A 1 109 ? 10.010 5.177 0.855 1.00 87.44 109 ASP A C 1
ATOM 894 O O . ASP A 1 109 ? 10.066 4.058 1.366 1.00 87.44 109 ASP A O 1
ATOM 898 N N . ASP A 1 110 ? 8.909 5.921 0.944 1.00 83.50 110 ASP A N 1
ATOM 899 C CA . ASP A 1 110 ? 7.785 5.508 1.782 1.00 83.50 110 ASP A CA 1
ATOM 900 C C . ASP A 1 110 ? 6.985 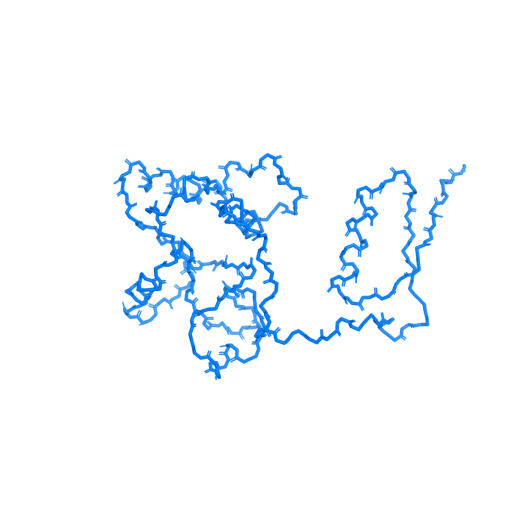4.328 1.214 1.00 83.50 110 ASP A C 1
ATOM 902 O O . ASP A 1 110 ? 6.426 3.556 1.998 1.00 83.50 110 ASP A O 1
ATOM 906 N N . ILE A 1 111 ? 6.981 4.149 -0.109 1.00 86.38 111 ILE A N 1
ATOM 907 C CA . ILE A 1 111 ? 6.379 3.002 -0.795 1.00 86.38 111 ILE A CA 1
ATOM 908 C C . ILE A 1 111 ? 7.238 1.764 -0.547 1.00 86.38 111 ILE A C 1
ATOM 910 O O . ILE A 1 111 ? 6.723 0.710 -0.168 1.00 86.38 111 ILE A O 1
ATOM 914 N N . ILE A 1 112 ? 8.557 1.896 -0.704 1.00 83.75 112 ILE A N 1
ATOM 915 C CA . ILE A 1 112 ? 9.500 0.783 -0.533 1.00 83.75 112 ILE A CA 1
ATOM 916 C C . ILE A 1 112 ? 9.567 0.340 0.937 1.00 83.75 112 ILE A C 1
ATOM 918 O O . ILE A 1 112 ? 9.502 -0.859 1.224 1.00 83.75 112 ILE A O 1
ATOM 922 N N . VAL A 1 113 ? 9.625 1.291 1.876 1.00 89.06 113 VAL A N 1
ATOM 923 C CA . VAL A 1 113 ? 9.580 1.018 3.323 1.00 89.06 113 VAL A CA 1
ATOM 924 C C . VAL A 1 113 ? 8.288 0.297 3.685 1.00 89.06 113 VAL A C 1
ATOM 926 O O . VAL A 1 113 ? 8.323 -0.704 4.402 1.00 89.06 113 VAL A O 1
ATOM 929 N N . PHE A 1 114 ? 7.149 0.764 3.171 1.00 91.94 114 PHE A N 1
ATOM 930 C CA . PHE A 1 114 ? 5.867 0.120 3.429 1.00 91.94 114 PHE A CA 1
ATOM 931 C C . PHE A 1 114 ? 5.809 -1.306 2.864 1.00 91.94 114 PHE A C 1
ATOM 933 O O . PHE A 1 114 ? 5.424 -2.225 3.584 1.00 91.94 114 PHE A O 1
ATOM 940 N N . ALA A 1 115 ? 6.247 -1.522 1.621 1.00 89.06 115 ALA A N 1
ATOM 941 C CA . ALA A 1 115 ? 6.274 -2.850 1.007 1.00 89.06 115 ALA A CA 1
ATOM 942 C C . ALA A 1 115 ? 7.156 -3.833 1.797 1.00 89.06 115 ALA A C 1
ATOM 944 O O . ALA A 1 115 ? 6.754 -4.973 2.049 1.00 89.06 115 ALA A O 1
ATOM 945 N N . PHE A 1 116 ? 8.328 -3.381 2.255 1.00 88.44 116 PHE A N 1
ATOM 946 C CA . PHE A 1 116 ? 9.185 -4.170 3.137 1.00 88.44 116 PHE A CA 1
ATOM 947 C C . PHE A 1 116 ? 8.490 -4.488 4.464 1.00 88.44 116 PHE A C 1
ATOM 949 O O . PHE A 1 116 ? 8.511 -5.628 4.920 1.00 88.44 116 PHE A O 1
ATOM 956 N N . SER A 1 117 ? 7.831 -3.500 5.065 1.00 91.31 117 SER A N 1
ATOM 957 C CA . SER A 1 117 ? 7.106 -3.659 6.325 1.00 91.31 117 SER A CA 1
ATOM 958 C C . SER A 1 117 ? 5.966 -4.672 6.217 1.00 91.31 117 SER A C 1
ATOM 960 O O . SER A 1 117 ? 5.826 -5.537 7.076 1.00 91.31 117 SER A O 1
ATOM 962 N N . CYS A 1 118 ? 5.207 -4.639 5.118 1.00 89.38 118 CYS A N 1
ATOM 963 C CA . CYS A 1 118 ? 4.197 -5.646 4.797 1.00 89.38 118 CYS A CA 1
ATOM 964 C C . CYS A 1 118 ? 4.806 -7.044 4.667 1.00 89.38 118 CYS A C 1
ATOM 966 O O . CYS A 1 118 ? 4.242 -8.009 5.176 1.00 89.38 118 CYS A O 1
ATOM 968 N N . ARG A 1 119 ? 5.973 -7.162 4.024 1.00 83.94 119 ARG A N 1
ATOM 969 C CA . ARG A 1 119 ? 6.694 -8.435 3.923 1.00 83.94 119 ARG A CA 1
ATOM 970 C C . ARG A 1 119 ? 7.153 -8.943 5.292 1.00 83.94 119 ARG A C 1
ATOM 972 O O . ARG A 1 119 ? 7.012 -10.129 5.551 1.00 83.94 119 ARG A O 1
ATOM 979 N N . ALA A 1 120 ? 7.681 -8.073 6.149 1.00 83.56 120 ALA A N 1
ATOM 980 C CA . ALA A 1 120 ? 8.125 -8.430 7.499 1.00 83.56 120 ALA A CA 1
ATOM 981 C C . ALA A 1 120 ? 6.954 -8.766 8.443 1.00 83.56 120 ALA A C 1
ATOM 983 O O . ALA A 1 120 ? 7.111 -9.530 9.392 1.00 83.56 120 ALA A O 1
ATOM 984 N N . ALA A 1 121 ? 5.774 -8.200 8.181 1.00 81.50 121 ALA A N 1
ATOM 985 C CA . ALA A 1 121 ? 4.551 -8.443 8.938 1.00 81.50 121 ALA A CA 1
ATOM 986 C C . ALA A 1 121 ? 3.919 -9.817 8.658 1.00 81.50 121 ALA A C 1
ATOM 988 O O . ALA A 1 121 ? 3.173 -10.321 9.494 1.00 81.50 121 ALA A O 1
ATOM 989 N N . VAL A 1 122 ? 4.189 -10.430 7.504 1.00 70.69 122 VAL A N 1
ATOM 990 C CA . VAL A 1 122 ? 3.653 -11.750 7.153 1.00 70.69 122 VAL A CA 1
ATOM 991 C C . VAL A 1 122 ? 4.684 -12.820 7.512 1.00 70.69 122 VAL A C 1
ATOM 993 O O . VAL A 1 122 ? 5.723 -12.921 6.866 1.00 70.69 122 VAL A O 1
ATOM 996 N N . ASP A 1 123 ? 4.381 -13.652 8.513 1.00 50.03 123 ASP A N 1
ATOM 997 C CA . ASP A 1 123 ? 5.152 -14.866 8.794 1.00 50.03 123 ASP A CA 1
ATOM 998 C C . ASP A 1 123 ? 4.900 -15.871 7.653 1.00 50.03 123 ASP A C 1
ATOM 1000 O O . ASP A 1 123 ? 3.920 -16.614 7.626 1.00 50.03 123 ASP A O 1
ATOM 1004 N N . GLY A 1 124 ? 5.753 -15.826 6.633 1.00 50.00 124 GLY A N 1
ATOM 1005 C CA . GLY A 1 124 ? 5.644 -16.663 5.448 1.00 50.00 124 GLY A CA 1
ATOM 1006 C C . GLY A 1 124 ? 6.882 -16.553 4.561 1.00 50.00 124 GLY A C 1
ATOM 1007 O O . GLY A 1 124 ? 7.633 -15.578 4.651 1.00 50.00 124 GLY A O 1
ATOM 1008 N N . PRO A 1 125 ? 7.143 -17.551 3.698 1.00 41.91 125 PRO A N 1
ATOM 1009 C CA . PRO A 1 125 ? 8.224 -17.450 2.730 1.00 41.91 125 PRO A CA 1
ATOM 1010 C C . PRO A 1 125 ? 8.034 -16.178 1.887 1.00 41.91 125 PRO A C 1
ATOM 1012 O O . PRO A 1 125 ? 6.891 -15.814 1.596 1.00 41.91 125 PRO A O 1
ATOM 1015 N N . PRO A 1 126 ? 9.127 -15.503 1.477 1.00 46.69 126 PRO A N 1
ATOM 1016 C CA . PRO A 1 126 ? 9.032 -14.327 0.623 1.00 46.69 126 PRO A CA 1
ATOM 1017 C C . PRO A 1 126 ? 8.110 -14.619 -0.555 1.00 46.69 126 PRO A C 1
ATOM 1019 O O . PRO A 1 126 ? 8.183 -15.713 -1.124 1.00 46.69 126 PRO A O 1
ATOM 1022 N N . MET A 1 127 ? 7.246 -13.657 -0.895 1.00 45.88 127 MET A N 1
ATOM 1023 C CA . MET A 1 127 ? 6.348 -13.780 -2.040 1.00 45.88 127 MET A CA 1
ATOM 1024 C C . MET A 1 127 ? 7.167 -14.232 -3.248 1.00 45.88 127 MET A C 1
ATOM 1026 O O . MET A 1 127 ? 8.029 -13.507 -3.743 1.00 45.88 127 MET A O 1
ATOM 1030 N N . ARG A 1 128 ? 6.947 -15.476 -3.677 1.00 41.75 128 ARG A N 1
ATOM 1031 C CA . ARG A 1 128 ? 7.524 -15.979 -4.918 1.00 41.75 128 ARG A CA 1
ATOM 1032 C C . ARG A 1 128 ? 6.761 -15.310 -6.047 1.00 41.75 128 ARG A C 1
ATOM 1034 O O . ARG A 1 128 ? 5.540 -15.177 -5.955 1.00 41.75 128 ARG A O 1
ATOM 1041 N N . LEU A 1 129 ? 7.477 -14.908 -7.096 1.00 44.12 129 LEU A N 1
ATOM 1042 C CA . LEU A 1 129 ? 6.856 -14.453 -8.338 1.00 44.12 129 LEU A CA 1
ATOM 1043 C C . LEU A 1 129 ? 5.734 -15.432 -8.709 1.00 44.12 129 LEU A C 1
ATOM 1045 O O . LEU A 1 129 ? 5.931 -16.652 -8.707 1.00 44.12 129 LEU A O 1
ATOM 1049 N N . SER A 1 130 ? 4.533 -14.901 -8.929 1.00 43.41 130 SER A N 1
ATOM 1050 C CA . SER A 1 130 ? 3.377 -15.722 -9.273 1.00 43.41 130 SER A CA 1
ATOM 1051 C C . SER A 1 130 ? 3.665 -16.463 -10.574 1.00 43.41 130 SER A C 1
ATOM 1053 O O . SER A 1 130 ? 3.974 -15.843 -11.583 1.00 43.41 130 SER A O 1
ATOM 1055 N N . ARG A 1 131 ? 3.496 -17.789 -10.579 1.00 40.75 131 ARG A N 1
ATOM 1056 C CA . ARG A 1 131 ? 3.589 -18.623 -11.793 1.00 40.75 131 ARG A CA 1
ATOM 1057 C C . ARG A 1 131 ? 2.529 -18.286 -12.857 1.00 40.75 131 ARG A C 1
ATOM 1059 O O . ARG A 1 131 ? 2.624 -18.759 -13.980 1.00 40.75 131 ARG A O 1
ATOM 1066 N N . TYR A 1 132 ? 1.512 -17.507 -12.484 1.00 42.62 132 TYR A N 1
ATOM 1067 C CA . TYR A 1 132 ? 0.459 -17.007 -13.373 1.00 42.62 132 TYR A CA 1
ATOM 1068 C C . TYR A 1 132 ? 0.758 -15.601 -13.916 1.00 42.62 132 TYR A C 1
ATOM 1070 O O . TYR A 1 132 ? -0.000 -15.083 -14.738 1.00 42.62 132 TYR A O 1
ATOM 1078 N N . VAL A 1 133 ? 1.851 -14.988 -13.450 1.00 39.47 133 VAL A N 1
ATOM 1079 C CA . VAL A 1 133 ? 2.450 -13.790 -14.033 1.00 39.47 133 VAL A CA 1
ATOM 1080 C C . VAL A 1 133 ? 3.574 -14.290 -14.932 1.00 39.47 133 VAL A C 1
ATOM 1082 O O . VAL A 1 133 ? 4.623 -14.724 -14.458 1.00 39.47 133 VAL A O 1
ATOM 1085 N N . TYR A 1 134 ? 3.312 -14.311 -16.236 1.00 41.62 134 TYR A N 1
ATOM 1086 C CA . TYR A 1 134 ? 4.342 -14.579 -17.229 1.00 41.62 134 TYR A CA 1
ATOM 1087 C C . TYR A 1 134 ? 5.260 -13.358 -17.266 1.00 41.62 134 TYR A C 1
ATOM 1089 O O . TYR A 1 134 ? 4.932 -12.346 -17.866 1.00 41.62 134 TYR A O 1
ATOM 1097 N N . MET A 1 135 ? 6.388 -13.430 -16.568 1.00 42.44 135 MET A N 1
ATOM 1098 C CA . MET A 1 135 ? 7.513 -12.547 -16.855 1.00 42.44 135 MET A CA 1
ATOM 1099 C C . MET A 1 135 ? 8.229 -13.170 -18.049 1.00 42.44 135 MET A C 1
ATOM 1101 O O . MET A 1 135 ? 8.431 -14.391 -18.060 1.00 42.44 135 MET A O 1
ATOM 1105 N N . PHE A 1 136 ? 8.609 -12.369 -19.044 1.00 42.81 136 PHE A N 1
ATOM 1106 C CA . PHE A 1 136 ? 9.538 -12.849 -20.062 1.00 42.81 136 PHE A CA 1
ATOM 1107 C C . PHE A 1 136 ? 10.743 -13.493 -19.349 1.00 42.81 136 PHE A C 1
ATOM 1109 O O . PHE A 1 136 ? 11.164 -12.994 -18.298 1.00 42.81 136 PHE A O 1
ATOM 1116 N N . PRO A 1 137 ? 11.262 -14.641 -19.827 1.00 57.22 137 PRO A N 1
ATOM 1117 C CA . PRO A 1 137 ? 12.515 -15.166 -19.307 1.00 57.22 137 PRO A CA 1
ATOM 1118 C C . PRO A 1 137 ? 13.537 -14.037 -19.353 1.00 57.22 137 PRO A C 1
ATOM 1120 O O . PRO A 1 137 ? 13.722 -13.479 -20.431 1.00 57.22 137 PRO A O 1
ATOM 1123 N N . LYS A 1 138 ? 14.147 -13.694 -18.209 1.00 54.81 138 LYS A N 1
ATOM 1124 C CA . LYS A 1 138 ? 15.118 -12.597 -18.148 1.00 54.81 138 LYS A CA 1
ATOM 1125 C C . LYS A 1 138 ? 16.172 -12.822 -19.226 1.00 54.81 138 LYS A C 1
ATOM 1127 O O . LYS A 1 138 ? 16.953 -13.773 -19.120 1.00 54.81 138 LYS A O 1
ATOM 1132 N N . GLN A 1 139 ? 16.171 -11.994 -20.261 1.00 66.62 139 GLN A N 1
ATOM 1133 C CA . GLN A 1 139 ? 17.127 -12.083 -21.350 1.00 66.62 139 GLN A CA 1
ATOM 1134 C C . GLN A 1 139 ? 18.112 -10.965 -21.135 1.00 66.62 139 GLN A C 1
ATOM 1136 O O . GLN A 1 139 ? 17.854 -9.821 -21.479 1.00 66.62 139 GLN A O 1
ATOM 1141 N N . ARG A 1 140 ? 19.248 -11.315 -20.529 1.00 73.12 140 ARG A N 1
ATOM 1142 C CA . ARG A 1 140 ? 20.327 -10.350 -20.403 1.00 73.12 140 ARG A CA 1
ATOM 1143 C C . ARG A 1 140 ? 20.742 -9.906 -21.796 1.00 73.12 140 ARG A C 1
ATOM 1145 O O . ARG A 1 140 ? 21.173 -10.739 -22.593 1.00 73.12 140 ARG A O 1
ATOM 1152 N N . ASP A 1 141 ? 20.591 -8.622 -22.066 1.00 81.94 141 ASP A N 1
ATOM 1153 C CA . ASP A 1 141 ? 21.032 -8.001 -23.298 1.00 81.94 141 ASP A CA 1
ATOM 1154 C C . ASP A 1 141 ? 22.154 -6.998 -23.014 1.00 81.94 141 ASP A C 1
ATOM 1156 O O . ASP A 1 141 ? 22.455 -6.639 -21.872 1.00 81.94 141 ASP A O 1
ATOM 1160 N N . LEU A 1 142 ? 22.835 -6.593 -24.078 1.00 85.25 142 LEU A N 1
ATOM 1161 C CA . LEU A 1 142 ? 23.859 -5.557 -24.026 1.00 85.25 142 LEU A CA 1
ATOM 1162 C C . LEU A 1 142 ? 23.290 -4.202 -24.467 1.00 85.25 142 LEU A C 1
ATOM 1164 O O . LEU A 1 142 ? 24.055 -3.323 -24.833 1.00 85.25 142 LEU A O 1
ATOM 1168 N N . MET A 1 143 ? 21.962 -4.030 -24.508 1.00 80.81 143 MET A N 1
ATOM 1169 C CA . MET A 1 143 ? 21.259 -2.840 -25.014 1.00 80.81 143 MET A CA 1
ATOM 1170 C C . MET A 1 143 ? 21.764 -2.285 -26.364 1.00 80.81 143 MET A C 1
ATOM 1172 O O . MET A 1 143 ? 21.721 -1.079 -26.605 1.00 80.81 143 MET A O 1
ATOM 1176 N N . GLY A 1 144 ? 22.272 -3.142 -27.254 1.00 82.38 144 GLY A N 1
ATOM 1177 C CA . GLY A 1 144 ? 22.849 -2.716 -28.537 1.00 82.38 144 GLY A CA 1
ATOM 1178 C C . GLY A 1 144 ? 24.292 -2.199 -28.465 1.00 82.38 144 GLY A C 1
ATOM 1179 O O . GLY A 1 144 ? 24.801 -1.704 -29.468 1.00 82.38 144 GLY A O 1
ATOM 1180 N N . PHE A 1 145 ? 24.959 -2.326 -27.318 1.00 83.25 145 PHE A N 1
ATOM 1181 C CA . PHE A 1 145 ? 26.401 -2.140 -27.174 1.00 83.25 145 PHE A CA 1
ATOM 1182 C C . PHE A 1 145 ? 27.152 -3.452 -27.433 1.00 83.25 145 PHE A C 1
ATOM 1184 O O . PHE A 1 145 ? 26.609 -4.538 -27.234 1.00 83.25 145 PHE A O 1
ATOM 1191 N N . ASP A 1 146 ? 28.424 -3.357 -27.828 1.00 86.25 146 ASP A N 1
ATOM 1192 C CA . ASP A 1 146 ? 29.284 -4.535 -27.990 1.00 86.25 146 ASP A CA 1
ATOM 1193 C C . ASP A 1 146 ? 29.606 -5.188 -26.639 1.00 86.25 146 ASP A C 1
ATOM 1195 O O . ASP A 1 146 ? 29.582 -6.410 -26.518 1.00 86.25 146 ASP A O 1
ATOM 1199 N N . GLU A 1 147 ? 29.903 -4.376 -25.614 1.00 92.31 147 GLU A N 1
ATOM 1200 C CA . GLU A 1 147 ? 30.194 -4.815 -24.244 1.00 92.31 147 GLU A CA 1
ATOM 1201 C C . GLU A 1 147 ? 29.847 -3.721 -23.215 1.00 92.31 147 GLU A C 1
ATOM 1203 O O . GLU A 1 147 ? 30.058 -2.532 -23.459 1.00 92.31 147 GLU A O 1
ATOM 1208 N N . ILE A 1 148 ? 29.374 -4.119 -22.027 1.00 90.25 148 ILE A N 1
ATOM 1209 C CA . ILE A 1 148 ? 29.116 -3.222 -20.887 1.00 90.25 148 ILE A CA 1
ATOM 1210 C C . ILE A 1 148 ? 29.982 -3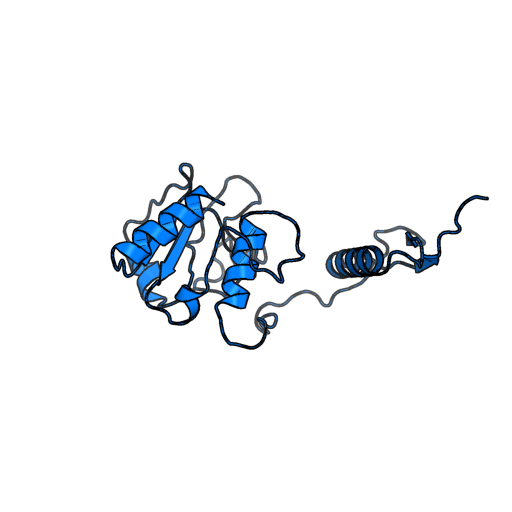.654 -19.697 1.00 90.25 148 ILE A C 1
ATOM 1212 O O . ILE A 1 148 ? 30.043 -4.836 -19.353 1.00 90.25 148 ILE A O 1
ATOM 1216 N N . TYR A 1 149 ? 30.631 -2.696 -19.025 1.00 91.94 149 TYR A N 1
ATOM 1217 C CA . TYR A 1 149 ? 31.528 -2.966 -17.897 1.00 91.94 149 TYR A CA 1
ATOM 1218 C C . TYR A 1 149 ? 31.027 -2.359 -16.585 1.00 91.94 149 TYR A C 1
ATOM 1220 O O . TYR A 1 149 ? 30.741 -1.165 -16.502 1.00 91.94 149 TYR A O 1
ATOM 1228 N N . LEU A 1 150 ? 31.014 -3.162 -15.518 1.00 89.50 150 LEU A N 1
ATOM 1229 C CA . LEU A 1 150 ? 30.844 -2.680 -14.147 1.00 89.50 150 LEU A CA 1
ATOM 1230 C C . LEU A 1 150 ? 32.220 -2.520 -13.496 1.00 89.50 150 LEU A C 1
ATOM 1232 O O . LEU A 1 150 ? 32.802 -3.496 -13.023 1.00 89.50 150 LEU A O 1
ATOM 1236 N N . ILE A 1 151 ? 32.720 -1.286 -13.436 1.00 90.44 151 ILE A N 1
ATOM 1237 C CA . ILE A 1 151 ? 33.998 -0.960 -12.792 1.00 90.44 151 ILE A CA 1
ATOM 1238 C C . ILE A 1 151 ? 33.744 -0.597 -11.328 1.00 90.44 151 ILE A C 1
ATOM 1240 O O . ILE A 1 151 ? 33.086 0.402 -11.031 1.00 90.44 151 ILE A O 1
ATOM 1244 N N . ASN A 1 152 ? 34.244 -1.401 -10.387 1.00 86.81 152 ASN A N 1
ATOM 1245 C CA . ASN A 1 152 ? 34.029 -1.145 -8.960 1.00 86.81 152 ASN A CA 1
ATOM 1246 C C . ASN A 1 152 ? 35.210 -1.603 -8.094 1.00 86.81 152 ASN A C 1
ATOM 1248 O O . ASN A 1 152 ? 35.905 -2.567 -8.406 1.00 86.81 152 ASN A O 1
ATOM 1252 N N . LEU A 1 153 ? 35.425 -0.925 -6.967 1.00 83.25 153 LEU A N 1
ATOM 1253 C CA . LEU A 1 153 ? 36.466 -1.270 -6.001 1.00 83.25 153 LEU A CA 1
ATOM 1254 C C . LEU A 1 153 ? 36.104 -2.570 -5.270 1.00 83.25 153 LEU A C 1
ATOM 1256 O O . LEU A 1 153 ? 35.055 -2.649 -4.626 1.00 83.25 153 LEU A O 1
ATOM 1260 N N . ARG A 1 154 ? 37.017 -3.552 -5.245 1.00 81.62 154 ARG A N 1
ATOM 1261 C CA . ARG A 1 154 ? 36.825 -4.827 -4.515 1.00 81.62 154 ARG A CA 1
ATOM 1262 C C . ARG A 1 154 ? 36.445 -4.656 -3.046 1.00 81.62 154 ARG A C 1
ATOM 1264 O O . ARG A 1 154 ? 35.680 -5.456 -2.513 1.00 81.62 154 ARG A O 1
ATOM 1271 N N . ARG A 1 155 ? 36.964 -3.613 -2.389 1.00 79.50 155 ARG A N 1
ATOM 1272 C CA . ARG A 1 155 ? 36.720 -3.354 -0.960 1.00 79.50 155 ARG A CA 1
ATOM 1273 C C . ARG A 1 155 ? 35.275 -2.950 -0.636 1.00 79.50 155 ARG A C 1
ATOM 1275 O O . ARG A 1 155 ? 34.886 -3.018 0.522 1.00 79.50 155 ARG A O 1
ATOM 1282 N N . ARG A 1 156 ? 34.465 -2.538 -1.623 1.00 79.00 156 ARG A N 1
ATOM 1283 C CA . ARG A 1 156 ? 33.073 -2.089 -1.423 1.00 79.00 156 ARG A CA 1
ATOM 1284 C C . ARG A 1 156 ? 32.063 -3.168 -1.837 1.00 79.00 156 ARG A C 1
ATOM 1286 O O . ARG A 1 156 ? 31.279 -2.953 -2.758 1.00 79.00 156 ARG A O 1
ATOM 1293 N N . LYS A 1 157 ? 32.088 -4.317 -1.147 1.00 75.56 157 LYS A N 1
ATOM 1294 C CA . LYS A 1 157 ? 31.250 -5.495 -1.460 1.00 75.56 157 LYS A CA 1
ATOM 1295 C C . LYS A 1 157 ? 29.753 -5.182 -1.482 1.00 75.56 157 LYS A C 1
ATOM 1297 O O . LYS A 1 157 ? 29.134 -5.377 -2.513 1.00 75.56 157 LYS A O 1
ATOM 1302 N N . ASP A 1 158 ? 29.222 -4.560 -0.429 1.00 69.75 158 ASP A N 1
ATOM 1303 C CA . ASP A 1 158 ? 27.794 -4.206 -0.355 1.00 69.75 158 ASP A CA 1
ATOM 1304 C C . ASP A 1 158 ? 27.329 -3.363 -1.559 1.00 69.75 158 ASP A C 1
ATOM 1306 O O . ASP A 1 158 ? 26.362 -3.689 -2.244 1.00 69.75 158 ASP A O 1
ATOM 1310 N N . ARG A 1 159 ? 28.088 -2.317 -1.915 1.00 72.94 159 ARG A N 1
ATOM 1311 C CA . ARG A 1 159 ? 27.776 -1.477 -3.083 1.00 72.94 159 ARG A CA 1
ATOM 1312 C C . ARG A 1 159 ? 27.870 -2.253 -4.399 1.00 72.94 159 ARG A C 1
ATOM 1314 O O . ARG A 1 159 ? 27.077 -2.003 -5.302 1.00 72.94 159 ARG A O 1
ATOM 1321 N N . ARG A 1 160 ? 28.844 -3.156 -4.525 1.00 81.31 160 ARG A N 1
ATOM 1322 C CA . ARG A 1 160 ? 29.026 -4.011 -5.706 1.00 81.31 160 ARG A CA 1
ATOM 1323 C C . ARG A 1 160 ? 27.866 -4.991 -5.865 1.00 81.31 160 ARG A C 1
ATOM 1325 O O . ARG A 1 160 ? 27.324 -5.084 -6.961 1.00 81.31 160 ARG A O 1
ATOM 1332 N N . ASP A 1 161 ? 27.454 -5.640 -4.784 1.00 78.19 161 ASP A N 1
ATOM 1333 C CA . ASP A 1 161 ? 26.356 -6.608 -4.776 1.00 78.19 161 ASP A CA 1
ATOM 1334 C C . ASP A 1 161 ? 25.025 -5.925 -5.106 1.00 78.19 161 ASP A C 1
ATOM 1336 O O . ASP A 1 161 ? 24.255 -6.418 -5.929 1.00 78.19 161 ASP A O 1
ATOM 1340 N N . ARG A 1 162 ? 24.801 -4.719 -4.570 1.00 72.81 162 ARG A N 1
ATOM 1341 C CA . ARG A 1 162 ? 23.633 -3.895 -4.911 1.00 72.81 162 ARG A CA 1
ATOM 1342 C C . ARG A 1 162 ? 23.607 -3.485 -6.383 1.00 72.81 162 ARG A C 1
ATOM 1344 O O . ARG A 1 162 ? 22.555 -3.569 -7.007 1.00 72.81 162 ARG A O 1
ATOM 1351 N N . MET A 1 163 ? 24.741 -3.069 -6.953 1.00 77.00 163 MET A N 1
ATOM 1352 C CA . MET A 1 163 ? 24.811 -2.704 -8.376 1.00 77.00 163 MET A CA 1
ATOM 1353 C C . MET A 1 163 ? 24.596 -3.918 -9.287 1.00 77.00 163 MET A C 1
ATOM 1355 O O . MET A 1 163 ? 23.866 -3.810 -10.266 1.00 77.00 163 MET A O 1
ATOM 1359 N N . LEU A 1 164 ? 25.166 -5.079 -8.949 1.00 81.62 164 LEU A N 1
ATOM 1360 C CA . LEU A 1 164 ? 24.941 -6.323 -9.692 1.00 81.62 164 LEU A CA 1
ATOM 1361 C C . LEU A 1 164 ? 23.481 -6.772 -9.636 1.00 81.62 164 LEU A C 1
ATOM 1363 O O . LEU A 1 164 ? 22.930 -7.184 -10.654 1.00 81.62 164 LEU A O 1
ATOM 1367 N N . PHE A 1 165 ? 22.845 -6.653 -8.470 1.00 70.81 165 PHE A N 1
ATOM 1368 C CA . PHE A 1 165 ? 21.424 -6.939 -8.320 1.00 70.81 165 PHE A CA 1
ATOM 1369 C C . PHE A 1 165 ? 20.580 -6.023 -9.215 1.00 70.81 165 PHE A C 1
ATOM 1371 O O . PHE A 1 165 ? 19.760 -6.514 -9.980 1.00 70.81 165 PHE A O 1
ATOM 1378 N N . SER A 1 166 ? 20.835 -4.711 -9.201 1.00 70.00 166 SER A N 1
ATOM 1379 C CA . SER A 1 166 ? 20.130 -3.754 -10.064 1.00 70.00 166 SER A CA 1
ATOM 1380 C C . SER A 1 166 ? 20.300 -4.046 -11.557 1.00 70.00 166 SER A C 1
ATOM 1382 O O . SER A 1 166 ? 19.313 -4.041 -12.281 1.00 70.00 166 SER A O 1
ATOM 1384 N N . LEU A 1 167 ? 21.516 -4.345 -12.019 1.00 81.88 167 LEU A N 1
ATOM 1385 C CA . LEU A 1 167 ? 21.777 -4.676 -13.427 1.00 81.88 167 LEU A CA 1
ATOM 1386 C C . LEU A 1 167 ? 21.084 -5.982 -13.845 1.00 81.88 167 LEU A C 1
ATOM 1388 O O . LEU A 1 167 ? 20.547 -6.073 -14.942 1.00 81.88 167 LEU A O 1
ATOM 1392 N N . ASN A 1 168 ? 21.009 -6.963 -12.942 1.00 79.06 168 ASN A N 1
ATOM 1393 C CA . ASN A 1 168 ? 20.260 -8.199 -13.164 1.00 79.06 168 ASN A CA 1
ATOM 1394 C C . ASN A 1 168 ? 18.734 -7.992 -13.184 1.00 79.06 168 ASN A C 1
ATOM 1396 O O . ASN A 1 168 ? 18.023 -8.719 -13.876 1.00 79.06 168 ASN A O 1
ATOM 1400 N N . GLU A 1 169 ? 18.210 -7.041 -12.412 1.00 74.25 169 GLU A N 1
ATOM 1401 C CA . GLU A 1 169 ? 16.792 -6.666 -12.484 1.00 74.25 169 GLU A CA 1
ATOM 1402 C C . GLU A 1 169 ? 16.452 -5.908 -13.767 1.00 74.25 169 GLU A C 1
ATOM 1404 O O . GLU A 1 169 ? 15.341 -6.046 -14.262 1.00 74.25 169 GLU A O 1
ATOM 1409 N N . LEU A 1 170 ? 17.415 -5.177 -14.326 1.00 77.44 170 LEU A N 1
ATOM 1410 C CA . LEU A 1 170 ? 17.282 -4.481 -15.605 1.00 77.44 170 LEU A CA 1
ATOM 1411 C C . LEU A 1 170 ? 17.586 -5.365 -16.823 1.00 77.44 170 LEU A C 1
ATOM 1413 O O . LEU A 1 170 ? 17.545 -4.864 -17.938 1.00 77.44 170 LEU A O 1
ATOM 1417 N N . GLU A 1 171 ? 17.912 -6.644 -16.612 1.00 81.75 171 GLU A N 1
ATOM 1418 C CA . GLU A 1 171 ? 18.284 -7.580 -17.680 1.00 81.75 171 GLU A CA 1
ATOM 1419 C C . GLU A 1 171 ? 19.485 -7.095 -18.513 1.00 81.75 171 GLU A C 1
ATOM 1421 O O . GLU A 1 171 ? 19.546 -7.278 -19.720 1.00 81.75 171 GLU A O 1
ATOM 1426 N N . ILE A 1 172 ? 20.481 -6.506 -17.848 1.00 84.62 172 ILE A N 1
ATOM 1427 C CA . ILE A 1 172 ? 21.695 -5.984 -18.486 1.00 84.62 172 ILE A CA 1
ATOM 1428 C C . ILE A 1 172 ? 22.836 -6.963 -18.251 1.00 84.62 172 ILE A C 1
ATOM 1430 O O . ILE A 1 172 ? 23.182 -7.248 -17.096 1.00 84.62 172 ILE A O 1
ATOM 1434 N N . ASP A 1 173 ? 23.454 -7.453 -19.323 1.00 87.94 173 ASP A N 1
ATOM 1435 C CA . ASP A 1 173 ? 24.691 -8.217 -19.201 1.00 87.94 173 ASP A CA 1
ATOM 1436 C C . ASP A 1 173 ? 25.882 -7.285 -18.975 1.00 87.94 173 ASP A C 1
ATOM 1438 O O . ASP A 1 173 ? 26.051 -6.283 -19.668 1.00 87.94 173 ASP A O 1
ATOM 1442 N N . VAL A 1 174 ? 26.717 -7.605 -17.986 1.00 91.38 174 VAL A N 1
ATOM 1443 C CA . VAL A 1 174 ? 27.886 -6.788 -17.646 1.00 91.38 174 VAL A CA 1
ATOM 1444 C C . VAL A 1 174 ? 29.103 -7.638 -17.313 1.00 91.38 174 VAL A C 1
ATOM 1446 O O . VAL A 1 174 ? 29.021 -8.639 -16.598 1.00 91.38 174 VAL A O 1
ATOM 1449 N N . LYS A 1 175 ? 30.279 -7.171 -17.734 1.00 92.00 175 LYS A N 1
ATOM 1450 C CA . LYS A 1 175 ? 31.571 -7.697 -17.287 1.00 92.00 175 LYS A CA 1
ATOM 1451 C C . LYS A 1 175 ? 32.072 -6.895 -16.096 1.00 92.00 175 LYS A C 1
ATOM 1453 O O . LYS A 1 175 ? 32.248 -5.680 -16.169 1.00 92.00 175 LYS A O 1
ATOM 1458 N N . VAL A 1 176 ? 32.317 -7.568 -14.977 1.00 89.56 176 VAL A N 1
ATOM 1459 C CA . VAL A 1 176 ? 32.821 -6.891 -13.779 1.00 89.56 176 VAL A CA 1
ATOM 1460 C C . VAL A 1 176 ? 34.326 -6.703 -13.877 1.00 89.56 176 VAL A C 1
ATOM 1462 O O . VAL A 1 176 ? 35.068 -7.673 -14.014 1.00 89.56 176 VAL A O 1
ATOM 1465 N N . VAL A 1 177 ? 34.768 -5.457 -13.748 1.00 92.19 177 VAL A N 1
ATOM 1466 C CA . VAL A 1 177 ? 36.177 -5.071 -13.753 1.00 92.19 177 VAL A CA 1
ATOM 1467 C C . VAL A 1 177 ? 36.518 -4.476 -12.394 1.00 92.19 177 VAL A C 1
ATOM 1469 O O . VAL A 1 177 ? 35.827 -3.598 -11.874 1.00 92.19 177 VAL A O 1
ATOM 1472 N N . ASP A 1 178 ? 37.587 -4.978 -11.788 1.00 90.38 178 ASP A N 1
ATOM 1473 C CA . ASP A 1 178 ? 38.044 -4.466 -10.505 1.00 90.38 178 ASP A CA 1
ATOM 1474 C C . ASP A 1 178 ? 38.748 -3.119 -10.710 1.00 90.38 178 ASP A C 1
ATOM 1476 O O . ASP A 1 178 ? 39.736 -3.020 -11.437 1.00 90.38 178 ASP A O 1
ATOM 1480 N N . ALA A 1 179 ? 38.236 -2.072 -10.063 1.00 85.75 179 ALA A N 1
ATOM 1481 C CA . ALA A 1 179 ? 38.874 -0.763 -10.076 1.00 85.75 179 ALA A CA 1
ATOM 1482 C C . ALA A 1 179 ? 40.175 -0.798 -9.260 1.00 85.75 179 ALA A C 1
ATOM 1484 O O . ALA A 1 179 ? 40.209 -1.355 -8.157 1.00 85.75 179 ALA A O 1
ATOM 1485 N N . VAL A 1 180 ? 41.220 -0.159 -9.783 1.00 80.25 180 VAL A N 1
ATOM 1486 C CA . VAL A 1 180 ? 42.493 0.066 -9.086 1.00 80.25 180 VAL A CA 1
ATOM 1487 C C . VAL A 1 180 ? 42.432 1.428 -8.395 1.00 80.25 180 VAL A C 1
ATOM 1489 O O . VAL A 1 180 ? 41.988 2.402 -9.002 1.00 80.25 180 VAL A O 1
ATOM 1492 N N . ASP A 1 181 ? 42.853 1.513 -7.132 1.00 72.12 181 ASP A N 1
ATOM 1493 C CA . ASP A 1 181 ? 43.071 2.816 -6.499 1.00 72.12 181 ASP A CA 1
ATOM 1494 C C . ASP A 1 181 ? 44.243 3.507 -7.210 1.00 72.12 181 ASP A C 1
ATOM 1496 O O . ASP A 1 181 ? 45.307 2.907 -7.382 1.00 72.12 181 ASP A O 1
ATOM 1500 N N . GLY A 1 182 ? 44.042 4.752 -7.645 1.00 70.81 182 GLY A N 1
ATOM 1501 C CA . GLY A 1 182 ? 45.133 5.575 -8.160 1.00 70.81 182 GLY A CA 1
ATOM 1502 C C . GLY A 1 182 ? 46.198 5.746 -7.077 1.00 70.81 182 GLY A C 1
ATOM 1503 O O . GLY A 1 182 ? 45.859 6.089 -5.943 1.00 70.81 182 GLY A O 1
ATOM 1504 N N . LYS A 1 183 ? 47.454 5.447 -7.418 1.00 50.47 183 LYS A N 1
ATOM 1505 C CA . LYS A 1 183 ? 48.618 5.832 -6.611 1.00 50.47 183 LYS A CA 1
ATOM 1506 C C . LYS A 1 183 ? 48.854 7.331 -6.700 1.00 50.47 183 LYS A C 1
ATOM 1508 O O . LYS A 1 183 ? 48.652 7.875 -7.808 1.00 50.47 183 LYS A O 1
#

Organism: NCBI:txid230148

Radius of gyration: 20.06 Å; chains: 1; bounding box: 68×32×48 Å

=== Feature glossary ===
Legend for the data blocks above and below:

— What the protein is —

The amino-acid sequence is the protein's primary structure: the linear order of residues from the N-terminus to the C-terminus, written in one-letter code. Everything else here — the 3D coordinates, the secondary structure, the domain annotations — is ultimately a consequence of this string.

Database cross-references. InterPro integrates a dozen domain/family signature databases into unified entries with residue-range hits. GO terms attach function/process/location labels with evidence codes. CATH codes position the fold in a four-level structural taxonomy. Organism is the NCBI-taxonomy species name.

— Where its atoms are —

The mmCIF block holds the 3D Cartesian coordinates of each backbone atom (N, Cα, C, O) in ångströms. mmCIF is the PDB's canonical archive format — a tagged-loop text representation of the atomic model.

The six renders are orthographic views along the three Cartesian axes in both directions. Representation (cartoon, sticks, or surface) and color scheme (sequence-rainbow or by-chain) vary across proteins so the training set covers all the common visualization conventions.

— Local backbone conformation —

Secondary structure is the local, repeating backbone conformation. DSSP classifies it into eight states by reading the hydrogen-bond network: three helix types (H, G, I), two β types (E, B), two non-regular types (T, S), and unstructured coil (-).

SS3 is a coarse helix/strand/coil call (letters a/b/c) made by the P-SEA algorithm from inter-Cα distances and dihedrals. It is less detailed than DSSP but needs only Cα positions.

Backbone dihedral angles. Every residue except chain termini has a φ (preceding-C → N → Cα → C) and a ψ (N → Cα → C → next-N). They are reported in degrees following the IUPAC sign convention. Secondary structure is essentially a statement about which (φ, ψ) basin each residue occupies.

— Global shape and packing —

The geometric summary reports three shape descriptors. Rg (radius of gyration) measures how spread out the Cα atoms are about their centre of mass; compact globular proteins have small Rg, elongated or unfolded ones large. Cα contacts (<8 Å, |i−j|>4) count long-range residue pairs in spatial proximity — high for tightly packed folds, near zero for rods or random coil. The bounding-box extents give the protein's footprint along x, y, z in Å.

Solvent accessibility: the surface area of each residue that a 1.4 Å water probe can touch, in Å². When only backbone atoms are present the absolute values are lower than full-atom SASA (side chains contribute most of the area) and are flagged as backbone-only.

Plot images: a contact map (which residues are close in 3D, as an N×N binary image), a Ramachandran scatter (backbone torsion angles, revealing secondary-structure composition at a glance), and — for AlphaFold structures — a PAE heatmap (pairwise prediction confidence).

— Structural neighborhood —

Foldseek's 3Di representation compresses backbone geometry into a per-residue letter drawn from a learned twenty-state alphabet. It captures the tertiary interaction pattern around each residue — which residues are packed against it in space, regardless of where they are in sequence.

Structural nearest neighbors (via Foldseek easy-search vs the PDB). Reported per hit: target PDB id, E-value, and alignment TM-score. A TM-score above ~0.5 is the conventional threshold for 'same fold'.

— Confidence and disorder —

pLDDT (predicted Local Distance Difference Test) is AlphaFold's per-residue confidence score, ranging from 0 to 100. Values above 90 indicate high confidence (typically well-packed cores); 70–90 is confident; 50–70 low confidence; below 50 usually means the region is disordered or the prediction is unreliable there. AlphaFold stores pLDDT in the mmCIF B-factor column.

For experimental (PDB) structures, the B-factor (temperature factor) quantifies the positional spread of each atom in the crystal — a combination of thermal vibration and static disorder — in units of Å². High B-factors mark flexible loops or poorly resolved regions; low B-factors mark the rigid, well-ordered core.

Predicted Aligned Error (PAE) is an AlphaFold confidence matrix: entry (i, j) is the expected error in the position of residue j, in ångströms, when the prediction is superimposed on the true structure at residue i. Low PAE within a block of residues means that block is internally rigid and well-predicted; high PAE between two blocks means their relative placement is uncertain even if each block individually is confident.